Protein AF-A0A9E5S7N2-F1 (afdb_monomer)

Solvent-accessible surface area (backbone atoms only — not comparable to full-atom values): 17268 Å² total; per-residue (Å²): 111,89,33,50,30,43,75,45,82,46,70,44,81,52,76,83,71,84,62,86,82,59,95,76,73,85,74,77,66,85,44,57,68,49,32,48,53,46,28,57,72,49,70,42,75,53,42,21,73,86,85,52,34,45,54,28,41,67,49,29,73,77,66,30,31,69,33,16,33,43,38,88,74,40,81,92,55,49,70,42,82,86,82,69,36,44,43,32,53,18,17,12,56,84,64,48,76,30,67,31,44,82,34,79,57,92,41,89,87,60,60,79,91,72,59,72,86,66,50,62,66,37,80,46,53,68,60,5,48,57,37,54,69,73,48,52,70,68,53,52,51,47,56,52,71,32,59,34,24,48,57,90,37,41,85,89,68,34,28,34,65,78,55,69,57,45,68,46,26,31,26,55,44,20,73,66,38,33,88,24,14,26,32,36,38,37,35,27,42,45,78,98,49,92,78,50,78,44,72,48,44,35,35,30,76,34,45,39,47,72,46,48,44,25,41,72,45,68,74,59,78,53,49,100,88,62,27,46,63,37,53,73,93,48,63,50,37,77,47,44,31,35,26,29,13,31,55,76,49,62,36,82,58,38,48,76,90,35,53,73,44,32,25,13,26,46,86,93,51,65,33,82,40,66,88,55,51,79,19,66,37,77,53,68,49,77,47,48,65,86,72,36,50,96,87,41,32,44,79,46,79,51,64,23,36,18,49,66,40,68,85

Nearest PDB structures (foldseek):
  9axl-assembly1_A  TM=3.009E-01  e=2.552E+00  Homo sapiens

Sequence (311 aa):
MTVVLTVIIINAPALAAVFPGSDGIPKPPSNQATFIHWLKATGWPITSRYRGYPACYETWRDYRLLVYGRPSEVRDNRYDKKSRQYAYLGYSYDELVVTNSFFPDDSRGGVTRSNPWQWKELDMGQSARISWARLSDRQKAFIRGSALTYRGNSYGGMTFKGLGLTDRNTVVLAQPSWHQGFALYTNHYRPGTSHDLRYATFNGSGAGDVAVTADIELLTPPSADGCYVIDAQADEVVIPYRMSGRIQSYTGLASNRDVRFCGAGHADAWVVGRGDGPWSVETFLRVNRNQLDEDKTAAIVLESQAWVVSH

Mean predicted aligned error: 9.71 Å

Secondary structure (DSSP, 8-state):
---EEEEEEEE---SSPPPTT-TTSPPPP-SHHHHHHHHHHTT--SB-SSS-PBB-HHHHHHH----BS-GGGSTT--EETTTTEESEEEE-TT--EEE-TTSPPSSTTS-----GGG--BPP-HHHHHHHHHTS-HHHHHHHHHSB-EETTB-TTT-BTTTTT--TTT-EEEE---SSS-EEEEEEEEPTT-SS-EEEEEEEE-----EEEEEEEEESSPPPTTS-B---TT-SEEEEEEEEEEEEEEE-TT--GGGEEEEEEEETTEEEEE-TT--EEEEEEEEEEGGGS-TTSEEEEEEEEEEEEEE-

Foldseek 3Di:
DKFWEAEAEDWDWDDQDDAPADPPRQDPDPDLVSVLVVCVLQVHDQAADPPGFGFDPVCCVPALFGAGHAQVPDPPWDADPVQRDIQFGHFFSNRDTHGDLQDQWPPDVSDQPDDLLLWDWDFPPPQLVVQVVPDDPLQVVLQQPFQKDGNNHSPVGDGCVSSVHDSGQWHWRGGAAQRGKTKIKTWTARRPDDPRITMTIIITGHRKDWGKTKDKAFPDADPPVRTHIQPPPHQKDKTKMKMWMFTDDMDRRDDLSFWSWKWKDHNPWIDIDHGGDRHMTMDIDIDGQVPADPSSYDYHYDYMDIDTDGD

Structure (mmCIF, N/CA/C/O backbone):
data_AF-A0A9E5S7N2-F1
#
_entry.id   AF-A0A9E5S7N2-F1
#
loop_
_atom_site.group_PDB
_atom_site.id
_atom_site.type_symbol
_atom_site.label_atom_id
_atom_site.label_alt_id
_atom_site.label_comp_id
_atom_site.label_asym_id
_atom_site.label_entity_id
_atom_site.label_seq_id
_atom_site.pdbx_PDB_ins_code
_atom_site.Cartn_x
_atom_site.Cartn_y
_atom_site.Cartn_z
_atom_site.occupancy
_atom_site.B_iso_or_equiv
_atom_site.auth_seq_id
_atom_site.auth_comp_id
_atom_site.auth_asym_id
_atom_site.auth_atom_id
_atom_site.pdbx_PDB_model_num
ATOM 1 N N . MET A 1 1 ? -23.715 -6.458 54.686 1.00 41.88 1 MET A N 1
ATOM 2 C CA . MET A 1 1 ? -22.270 -6.711 54.530 1.00 41.88 1 MET A CA 1
ATOM 3 C C . MET A 1 1 ? -21.869 -6.135 53.183 1.00 41.88 1 MET A C 1
ATOM 5 O O . MET A 1 1 ? -22.494 -6.494 52.191 1.00 41.88 1 MET A O 1
ATOM 9 N N . THR A 1 2 ? -20.964 -5.160 53.187 1.00 34.03 2 THR A N 1
ATOM 10 C CA . THR A 1 2 ? -20.577 -4.352 52.019 1.00 34.03 2 THR A CA 1
ATOM 11 C C . THR A 1 2 ? -19.496 -5.093 51.231 1.00 34.03 2 THR A C 1
ATOM 13 O O . THR A 1 2 ? -18.551 -5.593 51.830 1.00 34.03 2 THR A O 1
ATOM 16 N N . VAL A 1 3 ? -19.685 -5.221 49.919 1.00 40.06 3 VAL A N 1
ATOM 17 C CA . VAL A 1 3 ? -18.786 -5.896 48.963 1.00 40.06 3 VAL A CA 1
ATOM 18 C C . VAL A 1 3 ? -17.993 -4.835 48.208 1.00 40.06 3 VAL A C 1
ATOM 20 O O . VAL A 1 3 ? -18.570 -3.796 47.904 1.00 40.06 3 VAL A O 1
ATOM 23 N N . VAL A 1 4 ? -16.726 -5.093 47.876 1.00 43.81 4 VAL A N 1
ATOM 24 C CA . VAL A 1 4 ? -15.825 -4.103 47.257 1.00 43.81 4 VAL A CA 1
ATOM 25 C C . VAL A 1 4 ? -15.321 -4.608 45.902 1.00 43.81 4 VAL A C 1
ATOM 27 O O . VAL A 1 4 ? -14.752 -5.693 45.819 1.00 43.81 4 VAL A O 1
ATOM 30 N N . LEU A 1 5 ? -15.523 -3.830 44.836 1.00 38.69 5 LEU A N 1
ATOM 31 C CA . LEU A 1 5 ? -15.089 -4.172 43.479 1.00 38.69 5 LEU A CA 1
ATOM 32 C C . LEU A 1 5 ? -14.160 -3.110 42.888 1.00 38.69 5 LEU A C 1
ATOM 34 O O . LEU A 1 5 ? -14.555 -1.949 42.783 1.00 38.69 5 LEU A O 1
ATOM 38 N N . THR A 1 6 ? -12.984 -3.527 42.419 1.00 43.88 6 THR A N 1
ATOM 39 C CA . THR A 1 6 ? -12.018 -2.650 41.742 1.00 43.88 6 THR A CA 1
ATOM 40 C C . THR A 1 6 ? -12.064 -2.895 40.238 1.00 43.88 6 THR A C 1
ATOM 42 O O . THR A 1 6 ? -11.850 -4.017 39.776 1.00 43.88 6 THR A O 1
ATOM 45 N N . VAL A 1 7 ? -12.313 -1.846 39.452 1.00 43.06 7 VAL A N 1
ATOM 46 C CA . VAL A 1 7 ? -12.263 -1.915 37.984 1.00 43.06 7 VAL A CA 1
ATOM 47 C C . VAL A 1 7 ? -10.938 -1.340 37.497 1.00 43.06 7 VAL A C 1
ATOM 49 O O . VAL A 1 7 ? -10.615 -0.189 37.786 1.00 43.06 7 VAL A O 1
ATOM 52 N N . ILE A 1 8 ? -10.172 -2.132 36.749 1.00 47.88 8 ILE A N 1
ATOM 53 C CA . ILE A 1 8 ? -8.907 -1.708 36.140 1.00 47.88 8 ILE A CA 1
ATOM 54 C C . ILE A 1 8 ? -9.160 -1.407 34.662 1.00 47.88 8 ILE A C 1
ATOM 56 O O . ILE A 1 8 ? -9.640 -2.264 33.920 1.00 47.88 8 ILE A O 1
ATOM 60 N N . ILE A 1 9 ? -8.826 -0.188 34.242 1.00 44.91 9 ILE A N 1
ATOM 61 C CA . ILE A 1 9 ? -8.960 0.284 32.860 1.00 44.91 9 ILE A CA 1
ATOM 62 C C . ILE A 1 9 ? -7.624 0.134 32.135 1.00 44.91 9 ILE A C 1
ATOM 64 O O . ILE A 1 9 ? -6.607 0.655 32.598 1.00 44.91 9 ILE A O 1
ATOM 68 N N . ILE A 1 10 ? -7.637 -0.520 30.972 1.00 46.84 10 ILE A N 1
ATOM 69 C CA . ILE A 1 10 ? -6.474 -0.599 30.081 1.00 46.84 10 ILE A CA 1
ATOM 70 C C . ILE A 1 10 ? -6.851 -0.051 28.700 1.00 46.84 10 ILE A C 1
ATOM 72 O O . ILE A 1 10 ? -7.715 -0.595 28.010 1.00 46.84 10 ILE A O 1
ATOM 76 N N . ASN A 1 11 ? -6.160 1.013 28.282 1.00 45.66 11 ASN A N 1
ATOM 77 C CA . ASN A 1 11 ? -6.230 1.541 26.919 1.00 45.66 11 ASN A CA 1
ATOM 78 C C . ASN A 1 11 ? -5.107 0.903 26.089 1.00 45.66 11 ASN A C 1
ATOM 80 O O . ASN A 1 11 ? -3.928 1.156 26.348 1.00 45.66 11 ASN A O 1
ATOM 84 N N . ALA A 1 12 ? -5.451 0.075 25.100 1.00 44.34 12 ALA A N 1
ATOM 85 C CA . ALA A 1 12 ? -4.465 -0.579 24.241 1.00 44.34 12 ALA A CA 1
ATOM 86 C C . ALA A 1 12 ? -4.331 0.143 22.883 1.00 44.34 12 ALA A C 1
ATOM 88 O O . ALA A 1 12 ? -5.342 0.384 22.216 1.00 44.34 12 ALA A O 1
ATOM 89 N N . PRO A 1 13 ? -3.108 0.456 22.410 1.00 39.78 13 PRO A N 1
ATOM 90 C CA . PRO A 1 13 ? -2.897 0.835 21.017 1.00 39.78 13 PRO A CA 1
ATOM 91 C C . PRO A 1 13 ? -3.061 -0.410 20.134 1.00 39.78 13 PRO A C 1
ATOM 93 O O . PRO A 1 13 ? -2.358 -1.402 20.321 1.00 39.78 13 PRO A O 1
ATOM 96 N N . ALA A 1 14 ? -3.978 -0.381 19.168 1.00 44.81 14 ALA A N 1
ATOM 97 C CA . ALA A 1 14 ? -4.215 -1.523 18.290 1.00 44.81 14 ALA A CA 1
ATOM 98 C C . ALA A 1 14 ? -3.610 -1.298 16.895 1.00 44.81 14 ALA A C 1
ATOM 100 O O . ALA A 1 14 ? -4.047 -0.438 16.133 1.00 44.81 14 ALA A O 1
ATOM 101 N N . LEU A 1 15 ? -2.632 -2.135 16.545 1.00 41.59 15 LEU A N 1
ATOM 102 C CA . LEU A 1 15 ? -2.251 -2.436 15.165 1.00 41.59 15 LEU A CA 1
ATOM 103 C C . LEU A 1 15 ? -3.109 -3.621 14.711 1.00 41.59 15 LEU A C 1
ATOM 105 O O . LEU A 1 15 ? -2.932 -4.716 15.235 1.00 41.59 15 LEU A O 1
ATOM 109 N N . ALA A 1 16 ? -4.049 -3.376 13.789 1.00 37.44 16 ALA A N 1
ATOM 110 C CA . ALA A 1 16 ? -4.866 -4.359 13.060 1.00 37.44 16 ALA A CA 1
ATOM 111 C C . ALA A 1 16 ? -5.006 -5.740 13.748 1.00 37.44 16 ALA A C 1
ATOM 113 O O . ALA A 1 16 ? -4.447 -6.734 13.283 1.00 37.44 16 ALA A O 1
ATOM 114 N N . ALA A 1 17 ? -5.723 -5.812 14.874 1.00 41.38 17 ALA A N 1
ATOM 115 C CA . ALA A 1 17 ? -5.842 -7.047 15.644 1.00 41.38 17 ALA A CA 1
ATOM 116 C C . ALA A 1 17 ? -7.128 -7.803 15.292 1.00 41.38 17 ALA A C 1
ATOM 118 O O . ALA A 1 17 ? -8.227 -7.260 15.331 1.00 41.38 17 ALA A O 1
ATOM 119 N N . VAL A 1 18 ? -6.977 -9.084 14.957 1.00 35.06 18 VAL A N 1
ATOM 120 C CA . VAL A 1 18 ? -8.062 -10.068 14.929 1.00 35.06 18 VAL A CA 1
ATOM 121 C C . VAL A 1 18 ? -8.641 -10.164 16.343 1.00 35.06 18 VAL A C 1
ATOM 123 O O . VAL A 1 18 ? -7.931 -10.581 17.255 1.00 35.06 18 VAL A O 1
ATOM 126 N N . PHE A 1 19 ? -9.915 -9.810 16.536 1.00 40.50 19 PHE A N 1
ATOM 127 C CA . PHE A 1 19 ? -10.609 -10.117 17.787 1.00 40.50 19 PHE A CA 1
ATOM 128 C C . PHE A 1 19 ? -10.850 -11.634 17.871 1.00 40.50 19 PHE A C 1
ATOM 130 O O . PHE A 1 19 ? -11.302 -12.231 16.884 1.00 40.50 19 PHE A O 1
ATOM 137 N N . PRO A 1 20 ? -10.619 -12.284 19.022 1.00 35.72 20 PRO A N 1
ATOM 138 C CA . PRO A 1 20 ? -11.131 -13.624 19.253 1.00 35.72 20 PRO A CA 1
ATOM 139 C C . PRO A 1 20 ? -12.665 -13.545 19.286 1.00 35.72 20 PRO A C 1
ATOM 141 O O . PRO A 1 20 ? -13.245 -13.113 20.274 1.00 35.72 20 PRO A O 1
ATOM 144 N N . GLY A 1 21 ? -13.321 -13.903 18.178 1.00 40.44 21 GLY A N 1
ATOM 145 C CA . GLY A 1 21 ? -14.780 -14.050 18.107 1.00 40.44 21 GLY A CA 1
ATOM 146 C C . GLY A 1 21 ? -15.560 -13.071 17.221 1.00 40.44 21 GLY A C 1
ATOM 147 O O . GLY A 1 21 ? -16.767 -13.257 17.111 1.00 40.44 21 GLY A O 1
ATOM 148 N N . SER A 1 22 ? -14.952 -12.082 16.546 1.00 46.16 22 SER A N 1
ATOM 149 C CA . SER A 1 22 ? -15.724 -11.191 15.656 1.00 46.16 22 SER A CA 1
ATOM 150 C C . SER A 1 22 ? -15.599 -11.547 14.168 1.00 46.16 22 SER A C 1
ATOM 152 O O . SER A 1 22 ? -14.603 -11.279 13.488 1.00 46.16 22 SER A O 1
ATOM 154 N N . ASP A 1 23 ? -16.676 -12.121 13.632 1.00 45.88 23 ASP A N 1
ATOM 155 C CA . ASP A 1 23 ? -17.006 -12.056 12.210 1.00 45.88 23 ASP A CA 1
ATOM 156 C C . ASP A 1 23 ? -17.271 -10.582 11.852 1.00 45.88 23 ASP A C 1
ATOM 158 O O . ASP A 1 23 ? -18.390 -10.089 11.961 1.00 45.88 23 ASP A O 1
ATOM 162 N N . GLY A 1 24 ? -16.230 -9.822 11.501 1.00 44.59 24 GLY A N 1
ATOM 163 C CA . GLY A 1 24 ? -16.412 -8.391 11.224 1.00 44.59 24 GLY A CA 1
ATOM 164 C C . GLY A 1 24 ? -15.164 -7.602 10.849 1.00 44.59 24 GLY A C 1
ATOM 165 O O . GLY A 1 24 ? -15.281 -6.636 10.096 1.00 44.59 24 GLY A O 1
ATOM 166 N N . ILE A 1 25 ? -13.970 -8.021 11.287 1.00 49.53 25 ILE A N 1
ATOM 167 C CA . ILE A 1 25 ? -12.712 -7.423 10.815 1.00 49.53 25 ILE A CA 1
ATOM 168 C C . ILE A 1 25 ? -12.274 -8.108 9.512 1.00 49.53 25 ILE A C 1
ATOM 170 O O . ILE A 1 25 ? -12.015 -9.318 9.511 1.00 49.53 25 ILE A O 1
ATOM 174 N N . PRO A 1 26 ? -12.139 -7.371 8.393 1.00 50.00 26 PRO A N 1
ATOM 175 C CA . PRO A 1 26 ? -11.595 -7.921 7.163 1.00 50.00 26 PRO A CA 1
ATOM 176 C C . PRO A 1 26 ? -10.171 -8.438 7.366 1.00 50.00 26 PRO A C 1
ATOM 178 O O . PRO A 1 26 ? -9.266 -7.714 7.777 1.00 50.00 26 PRO A O 1
ATOM 181 N N . LYS A 1 27 ? -9.977 -9.713 7.038 1.00 59.59 27 LYS A N 1
ATOM 182 C CA . LYS A 1 27 ? -8.660 -10.349 7.005 1.00 59.59 27 LYS A CA 1
ATOM 183 C C . LYS A 1 27 ? -7.894 -9.869 5.764 1.00 59.59 27 LYS A C 1
ATOM 185 O O . LYS A 1 27 ? -8.526 -9.634 4.727 1.00 59.59 27 LYS A O 1
ATOM 190 N N . PRO A 1 28 ? -6.554 -9.763 5.824 1.00 66.50 28 PRO A N 1
ATOM 191 C CA . PRO A 1 28 ? -5.766 -9.473 4.634 1.00 66.50 28 PRO A CA 1
ATOM 192 C C . PRO A 1 28 ? -6.007 -10.545 3.557 1.00 66.50 28 PRO A C 1
ATOM 194 O O . PRO A 1 28 ? -6.299 -11.700 3.892 1.00 66.50 28 PRO A O 1
ATOM 197 N N . PRO A 1 29 ? -5.862 -10.201 2.265 1.00 77.88 29 PRO A N 1
ATOM 198 C CA . PRO A 1 29 ? -5.989 -11.165 1.182 1.00 77.88 29 PRO A CA 1
ATOM 199 C C . PRO A 1 29 ? -5.103 -12.400 1.384 1.00 77.88 29 PRO A C 1
ATOM 201 O O . PRO A 1 29 ? -3.883 -12.295 1.529 1.00 77.88 29 PRO A O 1
ATOM 204 N N . SER A 1 30 ? -5.716 -13.581 1.355 1.00 84.62 30 SER A N 1
ATOM 205 C CA . SER A 1 30 ? -5.042 -14.876 1.543 1.00 84.62 30 SER A CA 1
ATOM 206 C C . SER A 1 30 ? -5.015 -15.731 0.275 1.00 84.62 30 SER A C 1
ATOM 208 O O . SER A 1 30 ? -4.354 -16.766 0.221 1.00 84.62 30 SER A O 1
ATOM 210 N N . ASN A 1 31 ? -5.746 -15.315 -0.757 1.00 90.31 31 ASN A N 1
ATOM 211 C CA . ASN A 1 31 ? -5.839 -15.994 -2.041 1.00 90.31 31 ASN A CA 1
ATOM 212 C C . ASN A 1 31 ? -6.336 -15.030 -3.129 1.00 90.31 31 ASN A C 1
ATOM 214 O O . ASN A 1 31 ? -6.771 -13.913 -2.846 1.00 90.31 31 ASN A O 1
ATOM 218 N N . GLN A 1 32 ? -6.343 -15.495 -4.378 1.00 93.94 32 GLN A N 1
ATOM 219 C CA . GLN A 1 32 ? -6.782 -14.710 -5.532 1.00 93.94 32 GLN A CA 1
ATOM 220 C C . GLN A 1 32 ? -8.194 -14.121 -5.378 1.00 93.94 32 GLN A C 1
ATOM 222 O O . GLN A 1 32 ? -8.405 -12.959 -5.709 1.00 93.94 32 GLN A O 1
ATOM 227 N N . ALA A 1 33 ? -9.162 -14.886 -4.867 1.00 91.44 33 ALA A N 1
ATOM 228 C CA . ALA A 1 33 ? -10.537 -14.407 -4.729 1.00 91.44 33 ALA A CA 1
ATOM 229 C C . ALA A 1 33 ? -10.632 -13.267 -3.702 1.00 91.44 33 ALA A C 1
ATOM 231 O O . ALA A 1 33 ? -11.136 -12.188 -4.014 1.00 91.44 33 ALA A O 1
ATOM 232 N N . THR A 1 34 ? -10.082 -13.478 -2.503 1.00 85.31 34 THR A N 1
ATOM 233 C CA . THR A 1 34 ? -10.038 -12.457 -1.439 1.00 85.31 34 THR A CA 1
ATOM 234 C C . THR A 1 34 ? -9.241 -11.221 -1.857 1.00 85.31 34 THR A C 1
ATOM 236 O O . THR A 1 34 ? -9.625 -10.109 -1.510 1.00 85.31 34 THR A O 1
ATOM 239 N N . PHE A 1 35 ? -8.204 -11.383 -2.684 1.00 88.25 35 PHE A N 1
ATOM 240 C CA . PHE A 1 35 ? -7.438 -10.277 -3.256 1.00 88.25 35 PHE A CA 1
ATOM 241 C C . PHE A 1 35 ? -8.245 -9.437 -4.245 1.00 88.25 35 PHE A C 1
ATOM 243 O O . PHE A 1 35 ? -8.257 -8.217 -4.136 1.00 88.25 35 PHE A O 1
ATOM 250 N N . ILE A 1 36 ? -8.983 -10.060 -5.167 1.00 90.69 36 ILE A N 1
ATOM 251 C CA . ILE A 1 36 ? -9.869 -9.323 -6.081 1.00 90.69 36 ILE A CA 1
ATOM 252 C C . ILE A 1 36 ? -10.987 -8.613 -5.310 1.00 90.69 36 ILE A C 1
ATOM 254 O O . ILE A 1 36 ? -11.323 -7.475 -5.633 1.00 90.69 36 ILE A O 1
ATOM 258 N N . HIS A 1 37 ? -11.560 -9.252 -4.285 1.00 83.12 37 HIS A N 1
ATOM 259 C CA . HIS A 1 37 ? -12.544 -8.605 -3.413 1.00 83.12 37 HIS A CA 1
ATOM 260 C C . HIS A 1 37 ? -11.962 -7.394 -2.686 1.00 83.12 37 HIS A C 1
ATOM 262 O O . HIS A 1 37 ? -12.626 -6.359 -2.612 1.00 83.12 37 HIS A O 1
ATOM 268 N N . TRP A 1 38 ? -10.731 -7.514 -2.194 1.00 78.75 38 TRP A N 1
ATOM 269 C CA . TRP A 1 38 ? -9.994 -6.415 -1.591 1.00 78.75 38 TRP A CA 1
ATOM 270 C C . TRP A 1 38 ? -9.763 -5.287 -2.603 1.00 78.75 38 TRP A C 1
ATOM 272 O O . TRP A 1 38 ? -10.230 -4.185 -2.359 1.00 78.75 38 TRP A O 1
ATOM 282 N N . LEU A 1 39 ? -9.224 -5.559 -3.795 1.00 82.62 39 LEU A N 1
ATOM 283 C CA . LEU A 1 39 ? -9.019 -4.535 -4.832 1.00 82.62 39 LEU A CA 1
ATOM 284 C C . LEU A 1 39 ? -10.317 -3.820 -5.256 1.00 82.62 39 LEU A C 1
ATOM 286 O O . LEU A 1 39 ? -10.341 -2.602 -5.420 1.00 82.62 39 LEU A O 1
ATOM 290 N N . LYS A 1 40 ? -11.429 -4.557 -5.403 1.00 82.50 40 LYS A N 1
ATOM 291 C CA . LYS A 1 40 ? -12.746 -3.947 -5.677 1.00 82.50 40 LYS A CA 1
ATOM 292 C C . LYS A 1 40 ? -13.159 -3.006 -4.562 1.00 82.50 40 LYS A C 1
ATOM 294 O O . LYS A 1 40 ? -13.672 -1.925 -4.830 1.00 82.50 40 LYS A O 1
ATOM 299 N N . ALA A 1 41 ? -12.975 -3.447 -3.322 1.00 69.50 41 ALA A N 1
ATOM 300 C CA . ALA A 1 41 ? -13.293 -2.640 -2.166 1.00 69.50 41 ALA A CA 1
ATOM 301 C C . ALA A 1 41 ? -12.490 -1.347 -2.174 1.00 69.50 41 ALA A C 1
ATOM 303 O O . ALA A 1 41 ? -13.074 -0.287 -2.013 1.00 69.50 41 ALA A O 1
ATOM 304 N N . THR A 1 42 ? -11.186 -1.450 -2.408 1.00 69.06 42 THR A N 1
ATOM 305 C CA . THR A 1 42 ? -10.223 -0.347 -2.376 1.00 69.06 42 THR A CA 1
ATOM 306 C C . THR A 1 42 ? -10.295 0.605 -3.560 1.00 69.06 42 THR A C 1
ATOM 308 O O . THR A 1 42 ? -9.490 1.526 -3.645 1.00 69.06 42 THR A O 1
ATOM 311 N N . GLY A 1 43 ? -11.185 0.358 -4.522 1.00 74.56 43 GLY A N 1
ATOM 312 C CA . GLY A 1 43 ? -11.232 1.123 -5.765 1.00 74.56 43 GLY A CA 1
ATOM 313 C C . GLY A 1 43 ? -9.998 0.932 -6.655 1.00 74.56 43 GLY A C 1
ATOM 314 O O . GLY A 1 43 ? -9.787 1.723 -7.574 1.00 74.56 43 GLY A O 1
ATOM 315 N N . TRP A 1 44 ? -9.189 -0.109 -6.418 1.00 83.50 44 TRP A N 1
ATOM 316 C CA . TRP A 1 44 ? -8.086 -0.456 -7.312 1.00 83.50 44 TRP A CA 1
ATOM 317 C C . TRP A 1 44 ? -8.633 -1.238 -8.514 1.00 83.50 44 TRP A C 1
ATOM 319 O O . TRP A 1 44 ? -9.532 -2.073 -8.358 1.00 83.50 44 TRP A O 1
ATOM 329 N N . PRO A 1 45 ? -8.103 -1.017 -9.732 1.00 90.06 45 PRO A N 1
ATOM 330 C CA . PRO A 1 45 ? -8.508 -1.808 -10.880 1.00 90.06 45 PRO A CA 1
ATOM 331 C C . PRO A 1 45 ? -8.204 -3.287 -10.640 1.00 90.06 45 PRO A C 1
ATOM 333 O O . PRO A 1 45 ? -7.124 -3.661 -10.191 1.00 90.06 45 PRO A O 1
ATOM 336 N N . ILE A 1 46 ? -9.169 -4.144 -10.956 1.00 94.75 46 ILE A N 1
ATOM 337 C CA . ILE A 1 46 ? -9.010 -5.600 -10.831 1.00 94.75 46 ILE A CA 1
ATOM 338 C C . ILE A 1 46 ? -8.440 -6.249 -12.089 1.00 94.75 46 ILE A C 1
ATOM 340 O O . ILE A 1 46 ? -8.058 -7.417 -12.061 1.00 94.75 46 ILE A O 1
ATOM 344 N N . THR A 1 47 ? -8.388 -5.494 -13.183 1.00 96.94 47 THR A N 1
ATOM 345 C CA . THR A 1 47 ? -7.842 -5.906 -14.472 1.00 96.94 47 THR A CA 1
ATOM 346 C C . THR A 1 47 ? -6.997 -4.790 -15.078 1.00 96.94 47 THR A C 1
ATOM 348 O O . THR A 1 47 ? -7.220 -3.612 -14.787 1.00 96.94 47 THR A O 1
ATOM 351 N N . SER A 1 48 ? -6.055 -5.150 -15.950 1.00 94.88 48 SER A N 1
ATOM 352 C CA . SER A 1 48 ? -5.328 -4.191 -16.783 1.00 94.88 48 SER A CA 1
ATOM 353 C C . SER A 1 48 ? -6.270 -3.470 -17.752 1.00 94.88 48 SER A C 1
ATOM 355 O O . SER A 1 48 ? -7.398 -3.904 -18.001 1.00 94.88 48 SER A O 1
ATOM 357 N N . ARG A 1 49 ? -5.808 -2.345 -18.302 1.00 92.06 49 ARG A N 1
ATOM 358 C CA . ARG A 1 49 ? -6.651 -1.410 -19.048 1.00 92.06 49 ARG A CA 1
ATOM 359 C C . ARG A 1 49 ? -7.117 -1.910 -20.418 1.00 92.06 49 ARG A C 1
ATOM 361 O O . ARG A 1 49 ? -8.236 -1.582 -20.800 1.00 92.06 49 ARG A O 1
ATOM 368 N N . TYR A 1 50 ? -6.275 -2.601 -21.188 1.00 92.00 50 TYR A N 1
ATOM 369 C CA . TYR A 1 50 ? -6.516 -2.803 -22.626 1.00 92.00 50 TYR A CA 1
ATOM 370 C C . TYR A 1 50 ? -6.981 -4.224 -22.973 1.00 92.00 50 TYR A C 1
ATOM 372 O O . TYR A 1 50 ? -7.943 -4.394 -23.714 1.00 92.00 50 TYR A O 1
ATOM 380 N N . ARG A 1 51 ? -6.317 -5.242 -22.434 1.00 94.38 51 ARG A N 1
ATOM 381 C CA . ARG A 1 51 ? -6.565 -6.677 -22.629 1.00 94.38 51 ARG A CA 1
ATOM 382 C C . ARG A 1 51 ? -7.219 -7.345 -21.424 1.00 94.38 51 ARG A C 1
ATOM 384 O O . ARG A 1 51 ? -7.616 -8.500 -21.523 1.00 94.38 51 ARG A O 1
ATOM 391 N N . GLY A 1 52 ? -7.347 -6.638 -20.303 1.00 95.81 52 GLY A N 1
ATOM 392 C CA . GLY A 1 52 ? -8.102 -7.116 -19.149 1.00 95.81 52 GLY A CA 1
ATOM 393 C C . GLY A 1 52 ? -7.419 -8.231 -18.353 1.00 95.81 52 GLY A C 1
ATOM 394 O O . GLY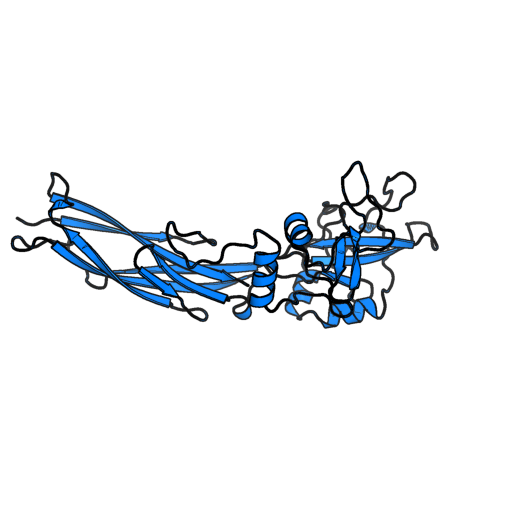 A 1 52 ? -8.110 -9.058 -17.761 1.00 95.81 52 GLY A O 1
ATOM 395 N N . TYR A 1 53 ? -6.083 -8.270 -18.305 1.00 96.94 53 TYR A N 1
ATOM 396 C CA . TYR A 1 53 ? -5.365 -9.245 -17.481 1.00 96.94 53 TYR A CA 1
ATOM 397 C C . TYR A 1 53 ? -5.725 -9.052 -16.000 1.00 96.94 53 TYR A C 1
ATOM 399 O O . TYR A 1 53 ? -5.653 -7.922 -15.516 1.00 96.94 53 TYR A O 1
ATOM 407 N N . PRO A 1 54 ? -6.099 -10.103 -15.253 1.00 96.75 54 PRO A N 1
ATOM 408 C CA . PRO A 1 54 ? -6.510 -9.966 -13.858 1.00 96.75 54 PRO A CA 1
ATOM 409 C C . PRO A 1 54 ? -5.326 -9.613 -12.953 1.00 96.75 54 PRO A C 1
ATOM 411 O O . PRO A 1 54 ? -4.215 -10.092 -13.168 1.00 96.75 54 PRO A O 1
ATOM 414 N N . ALA A 1 55 ? -5.552 -8.815 -11.911 1.00 95.94 55 ALA A N 1
ATOM 415 C CA . ALA A 1 55 ? -4.537 -8.550 -10.892 1.00 95.94 55 ALA A CA 1
ATOM 416 C C . ALA A 1 55 ? -4.069 -9.862 -10.232 1.00 95.94 55 ALA A C 1
ATOM 418 O O . ALA A 1 55 ? -4.892 -10.712 -9.898 1.00 95.94 55 ALA A O 1
ATOM 419 N N . CYS A 1 56 ? -2.763 -10.038 -10.031 1.00 95.56 56 CYS A N 1
ATOM 420 C CA . CYS A 1 56 ? -2.171 -11.301 -9.589 1.00 95.56 56 CYS A CA 1
ATOM 421 C C . CYS A 1 56 ? -1.863 -11.301 -8.086 1.00 95.56 56 CYS A C 1
ATOM 423 O O . CYS A 1 56 ? -0.978 -10.576 -7.622 1.00 95.56 56 CYS A O 1
ATOM 425 N N . TYR A 1 57 ? -2.555 -12.156 -7.325 1.00 93.50 57 TYR A N 1
ATOM 426 C CA . TYR A 1 57 ? -2.328 -12.286 -5.884 1.00 93.50 57 TYR A CA 1
ATOM 427 C C . TYR A 1 57 ? -0.926 -12.798 -5.547 1.00 93.50 57 TYR A C 1
ATOM 429 O O . TYR A 1 57 ? -0.314 -12.310 -4.603 1.00 93.50 57 TYR A O 1
ATOM 437 N N . GLU A 1 58 ? -0.400 -13.753 -6.315 1.00 92.69 58 GLU A N 1
ATOM 438 C CA . GLU A 1 58 ? 0.932 -14.324 -6.074 1.00 92.69 58 GLU A CA 1
ATOM 439 C C . GLU A 1 58 ? 2.012 -13.245 -6.189 1.00 92.69 58 GLU A C 1
ATOM 441 O O . GLU A 1 58 ? 2.854 -13.113 -5.304 1.00 92.69 58 GLU A O 1
ATOM 446 N N . THR A 1 59 ? 1.920 -12.389 -7.212 1.00 91.69 59 THR A N 1
ATOM 447 C CA . THR A 1 59 ? 2.861 -11.279 -7.385 1.00 91.69 59 THR A CA 1
ATOM 448 C C . THR A 1 59 ? 2.721 -10.233 -6.271 1.00 91.69 59 THR A C 1
ATOM 450 O O . THR A 1 59 ? 3.722 -9.723 -5.766 1.00 91.69 59 THR A O 1
ATOM 453 N N . TRP A 1 60 ? 1.499 -9.931 -5.823 1.00 90.38 60 TRP A N 1
ATOM 454 C CA . TRP A 1 60 ? 1.304 -9.042 -4.674 1.00 90.38 60 TRP A CA 1
ATOM 455 C C . TRP A 1 60 ? 1.846 -9.646 -3.372 1.00 90.38 60 TRP A C 1
ATOM 457 O O . TRP A 1 60 ? 2.501 -8.951 -2.602 1.00 90.38 60 TRP A O 1
ATOM 467 N N . ARG A 1 61 ? 1.620 -10.936 -3.118 1.00 89.25 61 ARG A N 1
ATOM 468 C CA . ARG A 1 61 ? 2.107 -11.632 -1.920 1.00 89.25 61 ARG A CA 1
ATOM 469 C C . ARG A 1 61 ? 3.634 -11.645 -1.874 1.00 89.25 61 ARG A C 1
ATOM 471 O O . ARG A 1 61 ? 4.205 -11.318 -0.836 1.00 89.25 61 ARG A O 1
ATOM 478 N N . ASP A 1 62 ? 4.267 -11.997 -2.991 1.00 88.06 62 ASP A N 1
ATOM 479 C CA . ASP A 1 62 ? 5.706 -12.270 -3.048 1.00 88.06 62 ASP A CA 1
ATOM 480 C C . ASP A 1 62 ? 6.544 -10.995 -3.228 1.00 88.06 62 ASP A C 1
ATOM 482 O O . ASP A 1 62 ? 7.651 -10.914 -2.700 1.00 88.06 62 ASP A O 1
ATOM 486 N N . TYR A 1 63 ? 6.016 -9.979 -3.924 1.00 86.94 63 TYR A N 1
ATOM 487 C CA . TYR A 1 63 ? 6.762 -8.754 -4.258 1.00 86.94 63 TYR A CA 1
ATOM 488 C C . TYR A 1 63 ? 6.135 -7.475 -3.702 1.00 86.94 63 TYR A C 1
ATOM 490 O O . TYR A 1 63 ? 6.738 -6.410 -3.812 1.00 86.94 63 TYR A O 1
ATOM 498 N N . ARG A 1 64 ? 4.924 -7.544 -3.129 1.00 87.38 64 ARG A N 1
ATOM 499 C CA . ARG A 1 64 ? 4.138 -6.371 -2.699 1.00 87.38 64 ARG A CA 1
ATOM 500 C C . ARG A 1 64 ? 3.886 -5.369 -3.828 1.00 87.38 64 ARG A C 1
ATOM 502 O O . ARG A 1 64 ? 3.778 -4.175 -3.571 1.00 87.38 64 ARG A O 1
ATOM 509 N N . LEU A 1 65 ? 3.768 -5.846 -5.069 1.00 91.38 65 LEU A N 1
ATOM 510 C CA . LEU A 1 65 ? 3.485 -5.026 -6.251 1.00 91.38 65 LEU A CA 1
ATOM 511 C C . LEU A 1 65 ? 2.113 -5.367 -6.837 1.00 91.38 65 LEU A C 1
ATOM 513 O O . LEU A 1 65 ? 1.774 -6.540 -6.991 1.00 91.38 65 LEU A O 1
ATOM 517 N N . LEU A 1 66 ? 1.355 -4.341 -7.235 1.00 92.12 66 LEU A N 1
ATOM 518 C CA . LEU A 1 66 ? 0.136 -4.525 -8.020 1.00 92.12 66 LEU A CA 1
ATOM 519 C C . LEU A 1 66 ? 0.499 -4.754 -9.493 1.00 92.12 66 LEU A C 1
ATOM 521 O O . LEU A 1 66 ? 0.813 -3.814 -10.224 1.00 92.12 66 LEU A O 1
ATOM 525 N N . VAL A 1 67 ? 0.467 -6.021 -9.903 1.00 95.00 67 VAL A N 1
ATOM 526 C CA . VAL A 1 67 ? 0.780 -6.493 -11.259 1.00 95.00 67 VAL A CA 1
ATOM 527 C C . VAL A 1 67 ? -0.413 -7.267 -11.808 1.00 95.00 67 VAL A C 1
ATOM 529 O O . VAL A 1 67 ? -1.101 -7.971 -11.068 1.00 95.00 67 VAL A O 1
ATOM 532 N N . TYR A 1 68 ? -0.651 -7.132 -13.106 1.00 96.56 68 TYR A N 1
ATOM 533 C CA . TYR A 1 68 ? -1.745 -7.753 -13.838 1.00 96.56 68 TYR A CA 1
ATOM 534 C C . TYR A 1 68 ? -1.224 -8.879 -14.728 1.00 96.56 68 TYR A C 1
ATOM 536 O O . TYR A 1 68 ? -0.168 -8.765 -15.346 1.00 96.56 68 TYR A O 1
ATOM 544 N N . GLY A 1 69 ? -1.972 -9.972 -14.794 1.00 96.25 69 GLY A N 1
ATOM 545 C CA . GLY A 1 69 ? -1.549 -11.199 -15.451 1.00 96.25 69 GLY A CA 1
ATOM 546 C C . GLY A 1 69 ? -0.451 -11.931 -14.682 1.00 96.25 69 GLY A C 1
ATOM 547 O O . GLY A 1 69 ? -0.000 -11.520 -13.612 1.00 96.25 69 GLY A O 1
ATOM 548 N N . ARG A 1 70 ? -0.041 -13.060 -15.241 1.00 94.19 70 ARG A N 1
ATOM 549 C CA . ARG A 1 70 ? 0.932 -13.995 -14.689 1.00 94.19 70 ARG A CA 1
ATOM 550 C C . ARG A 1 70 ? 2.215 -13.967 -15.511 1.00 94.19 70 ARG A C 1
ATOM 552 O O . ARG A 1 70 ? 2.170 -13.702 -16.714 1.00 94.19 70 ARG A O 1
ATOM 559 N N . PRO A 1 71 ? 3.354 -14.362 -14.922 1.00 93.62 71 PRO A N 1
ATOM 560 C CA . PRO A 1 71 ? 4.599 -14.519 -15.668 1.00 93.62 71 PRO A CA 1
ATOM 561 C C . PRO A 1 71 ? 4.462 -15.401 -16.918 1.00 93.62 71 PRO A C 1
ATOM 563 O O . PRO A 1 71 ? 5.069 -15.106 -17.945 1.00 93.62 71 PRO A O 1
ATOM 566 N N . SER A 1 72 ? 3.634 -16.449 -16.856 1.00 91.25 72 SER A N 1
ATOM 567 C CA . SER A 1 72 ? 3.366 -17.369 -17.970 1.00 91.25 72 SER A CA 1
ATOM 568 C C . SER A 1 72 ? 2.623 -16.736 -19.151 1.00 91.25 72 SER A C 1
ATOM 570 O O . SER A 1 72 ? 2.631 -17.296 -20.240 1.00 91.25 72 SER A O 1
ATOM 572 N N . GLU A 1 73 ? 1.951 -15.604 -18.939 1.00 93.75 73 GLU A N 1
ATOM 573 C CA . GLU A 1 73 ? 1.210 -14.880 -19.978 1.00 93.75 73 GLU A CA 1
ATOM 574 C C . GLU A 1 73 ? 2.100 -13.878 -20.725 1.00 93.75 73 GLU A C 1
ATOM 576 O O . GLU A 1 73 ? 1.726 -13.385 -21.790 1.00 93.75 73 GLU A O 1
ATOM 581 N N . VAL A 1 74 ? 3.297 -13.601 -20.198 1.00 93.38 74 VAL A N 1
ATOM 582 C CA . VAL A 1 74 ? 4.293 -12.778 -20.876 1.00 93.38 74 VAL A CA 1
ATOM 583 C C . VAL A 1 74 ? 4.978 -13.620 -21.950 1.00 93.38 74 VAL A C 1
ATOM 585 O O . VAL A 1 74 ? 5.627 -14.629 -21.668 1.00 93.38 74 VAL A O 1
ATOM 588 N N . ARG A 1 75 ? 4.832 -13.196 -23.206 1.00 91.31 75 ARG A N 1
ATOM 589 C CA . ARG A 1 75 ? 5.443 -13.859 -24.362 1.00 91.31 75 ARG A CA 1
ATOM 590 C C . ARG A 1 75 ? 6.968 -13.923 -24.214 1.00 91.31 75 ARG A C 1
ATOM 592 O O . ARG A 1 75 ? 7.592 -12.932 -23.847 1.00 91.31 75 ARG A O 1
ATOM 599 N N . ASP A 1 76 ? 7.544 -15.082 -24.537 1.00 88.69 76 ASP A N 1
ATOM 600 C CA . ASP A 1 76 ? 8.992 -15.335 -24.527 1.00 88.69 76 ASP A CA 1
ATOM 601 C C . ASP A 1 76 ? 9.664 -15.010 -23.171 1.00 88.69 76 ASP A C 1
ATOM 603 O O . ASP A 1 76 ? 10.847 -14.666 -23.096 1.00 88.69 76 ASP A O 1
ATOM 607 N N . ASN A 1 77 ? 8.907 -15.126 -22.070 1.00 90.88 77 ASN A N 1
ATOM 608 C CA . ASN A 1 77 ? 9.404 -14.837 -20.730 1.00 90.88 77 ASN A CA 1
ATOM 609 C C . ASN A 1 77 ? 10.417 -15.889 -20.278 1.00 90.88 77 ASN A C 1
ATOM 611 O O . ASN A 1 77 ? 10.153 -17.094 -20.260 1.00 90.88 77 ASN A O 1
ATOM 615 N N . ARG A 1 78 ? 11.593 -15.416 -19.876 1.00 89.31 78 ARG A N 1
ATOM 616 C CA . ARG A 1 78 ? 12.679 -16.283 -19.431 1.00 89.31 78 ARG A CA 1
ATOM 617 C C . ARG A 1 78 ? 12.453 -16.713 -17.992 1.00 89.31 78 ARG A C 1
ATOM 619 O O . ARG A 1 78 ? 11.992 -15.935 -17.162 1.00 89.31 78 ARG A O 1
ATOM 626 N N . TYR A 1 79 ? 12.841 -17.948 -17.703 1.00 88.75 79 TYR A N 1
ATOM 627 C CA . TYR A 1 79 ? 12.797 -18.521 -16.367 1.00 88.75 79 TYR A CA 1
ATOM 628 C C . TYR A 1 79 ? 14.188 -18.995 -15.963 1.00 88.75 79 TYR A C 1
ATOM 630 O O . TYR A 1 79 ? 14.804 -19.800 -16.666 1.00 88.75 79 TYR A O 1
ATOM 638 N N . ASP A 1 80 ? 14.682 -18.508 -14.829 1.00 85.12 80 ASP A N 1
ATOM 639 C CA . ASP A 1 80 ? 15.946 -18.951 -14.263 1.00 85.12 80 ASP A CA 1
ATOM 640 C C . ASP A 1 80 ? 15.684 -20.089 -13.277 1.00 85.12 80 ASP A C 1
ATOM 642 O O . ASP A 1 80 ? 15.094 -19.902 -12.213 1.00 85.12 80 ASP A O 1
ATOM 646 N N . LYS A 1 81 ? 16.156 -21.289 -13.623 1.00 84.81 81 LYS A N 1
ATOM 647 C CA . LYS A 1 81 ? 15.941 -22.495 -12.811 1.00 84.81 81 LYS A CA 1
ATOM 648 C C . LYS A 1 81 ? 16.640 -22.432 -11.450 1.00 84.81 81 LYS A C 1
ATOM 650 O O . LYS A 1 81 ? 16.200 -23.119 -10.535 1.00 84.81 81 LYS A O 1
ATOM 655 N N . LYS A 1 82 ? 17.716 -21.646 -11.313 1.00 81.69 82 LYS A N 1
ATOM 656 C CA . LYS A 1 82 ? 18.493 -21.556 -10.066 1.00 81.69 82 LYS A CA 1
ATOM 657 C C . LYS A 1 82 ? 17.794 -20.685 -9.028 1.00 81.69 82 LYS A C 1
ATOM 659 O O . LYS A 1 82 ? 17.562 -21.139 -7.915 1.00 81.69 82 LYS A O 1
ATOM 664 N N . SER A 1 83 ? 17.433 -19.460 -9.399 1.00 79.06 83 SER A N 1
ATOM 665 C CA . SER A 1 83 ? 16.694 -18.535 -8.530 1.00 79.06 83 SER A CA 1
ATOM 666 C C . SER A 1 83 ? 15.192 -18.832 -8.476 1.00 79.06 83 SER A C 1
ATOM 668 O O . SER A 1 83 ? 14.493 -18.309 -7.610 1.00 79.06 83 SER A O 1
ATOM 670 N N . ARG A 1 84 ? 14.693 -19.686 -9.382 1.00 87.31 84 ARG A N 1
ATOM 671 C CA . ARG A 1 84 ? 13.269 -19.999 -9.576 1.00 87.31 84 ARG A CA 1
ATOM 672 C C . ARG A 1 84 ? 12.425 -18.764 -9.903 1.00 87.31 84 ARG A C 1
ATOM 674 O O . ARG A 1 84 ? 11.238 -18.727 -9.589 1.00 87.31 84 ARG A O 1
ATOM 681 N N . GLN A 1 85 ? 13.036 -17.780 -10.559 1.00 87.62 85 GLN A N 1
ATOM 682 C CA . GLN A 1 85 ? 12.430 -16.499 -10.906 1.00 87.62 85 GLN A CA 1
ATOM 683 C C . GLN A 1 85 ? 12.116 -16.415 -12.401 1.00 87.62 85 GLN A C 1
ATOM 685 O O . GLN A 1 85 ? 12.892 -16.882 -13.236 1.00 87.62 85 GLN A O 1
ATOM 690 N N . TYR A 1 86 ? 11.007 -15.763 -12.746 1.00 90.12 86 TYR A N 1
ATOM 691 C CA . TYR A 1 86 ? 10.765 -15.279 -14.108 1.00 90.12 86 TYR A CA 1
ATOM 692 C C . TYR A 1 86 ? 11.387 -13.897 -14.310 1.00 90.12 86 TYR A C 1
ATOM 694 O O . TYR A 1 86 ? 11.432 -13.111 -13.364 1.00 90.12 86 TYR A O 1
ATOM 702 N N . ALA A 1 87 ? 11.813 -13.586 -15.537 1.00 87.69 87 ALA A N 1
ATOM 703 C CA . ALA A 1 87 ? 12.345 -12.270 -15.904 1.00 87.69 87 ALA A CA 1
ATOM 704 C C . ALA A 1 87 ? 11.295 -11.168 -15.789 1.00 87.69 87 ALA A C 1
ATOM 706 O O . ALA A 1 87 ? 11.603 -10.040 -15.401 1.00 87.69 87 ALA A O 1
ATOM 707 N N . TYR A 1 88 ? 10.048 -11.517 -16.084 1.00 92.06 88 TYR A N 1
ATOM 708 C CA . TYR A 1 88 ? 8.905 -10.627 -15.997 1.00 92.06 88 TYR A CA 1
ATOM 709 C C . TYR A 1 88 ? 7.829 -11.217 -15.084 1.00 92.06 88 TYR A C 1
ATOM 711 O O . TYR A 1 88 ? 7.554 -12.416 -15.124 1.00 92.06 88 TYR A O 1
ATOM 719 N N . LEU A 1 89 ? 7.217 -10.362 -14.268 1.00 93.06 89 LEU A N 1
ATOM 720 C CA . LEU A 1 89 ? 6.179 -10.698 -13.293 1.00 93.06 89 LEU A CA 1
ATOM 721 C C . LEU A 1 89 ? 4.762 -10.660 -13.883 1.00 93.06 89 LEU A C 1
ATOM 723 O O . LEU A 1 89 ? 3.829 -11.159 -13.259 1.00 93.06 89 LEU A O 1
ATOM 727 N N . GLY A 1 90 ? 4.604 -10.049 -15.059 1.00 95.00 90 GLY A N 1
ATOM 728 C CA . GLY A 1 90 ? 3.319 -9.767 -15.690 1.00 95.00 90 GLY A CA 1
ATOM 729 C C . GLY A 1 90 ? 3.331 -8.377 -16.318 1.00 95.00 90 GLY A C 1
ATOM 730 O O . GLY A 1 90 ? 4.320 -7.964 -16.928 1.00 95.00 90 GLY A O 1
ATOM 731 N N . TYR A 1 91 ? 2.242 -7.646 -16.127 1.00 95.12 91 TYR A N 1
ATOM 732 C CA . TYR A 1 91 ? 1.937 -6.388 -16.790 1.00 95.12 91 TYR A CA 1
ATOM 733 C C . TYR A 1 91 ? 1.558 -5.285 -15.795 1.00 95.12 91 TYR A C 1
ATOM 735 O O . TYR A 1 91 ? 0.949 -5.535 -14.756 1.00 95.12 91 TYR A O 1
ATOM 743 N N . SER A 1 92 ? 1.900 -4.039 -16.112 1.00 93.06 92 SER A N 1
ATOM 744 C CA . SER A 1 92 ? 1.371 -2.868 -15.417 1.00 93.06 92 SER A CA 1
ATOM 745 C C . SER A 1 92 ? -0.102 -2.677 -15.784 1.00 93.06 92 SER A C 1
ATOM 747 O O . SER A 1 92 ? -0.632 -3.348 -16.673 1.00 93.06 92 SER A O 1
ATOM 749 N N . TYR A 1 93 ? -0.777 -1.712 -15.156 1.00 91.25 93 TYR A N 1
ATOM 750 C CA . TYR A 1 93 ? -2.143 -1.359 -15.558 1.00 91.25 93 TYR A CA 1
ATOM 751 C C . TYR A 1 93 ? -2.233 -0.944 -17.045 1.00 91.25 93 TYR A C 1
ATOM 753 O O . TYR A 1 93 ? -3.255 -1.171 -17.684 1.00 91.25 93 TYR A O 1
ATOM 761 N N . ASP A 1 94 ? -1.148 -0.397 -17.608 1.00 89.62 94 ASP A N 1
ATOM 762 C CA . ASP A 1 94 ? -1.012 -0.036 -19.030 1.00 89.62 94 ASP A CA 1
ATOM 763 C C . ASP A 1 94 ? -0.451 -1.132 -19.925 1.00 89.62 94 ASP A C 1
ATOM 765 O O . ASP A 1 94 ? -0.193 -0.888 -21.101 1.00 89.62 94 ASP A O 1
ATOM 769 N N . GLU A 1 95 ? -0.238 -2.322 -19.380 1.00 91.56 95 GLU A N 1
ATOM 770 C CA . GLU A 1 95 ? 0.298 -3.460 -20.123 1.00 91.56 95 GLU A CA 1
ATOM 771 C C . GLU A 1 95 ? 1.731 -3.276 -20.611 1.00 91.56 95 GLU A C 1
ATOM 773 O O . GLU A 1 95 ? 2.192 -3.953 -21.529 1.00 91.56 95 GLU A O 1
ATOM 778 N N . LEU A 1 96 ? 2.482 -2.426 -19.908 1.00 90.94 96 LEU A N 1
ATOM 779 C CA . LEU A 1 96 ? 3.935 -2.477 -19.950 1.00 90.94 96 LEU A CA 1
ATOM 780 C C . LEU A 1 96 ? 4.401 -3.678 -19.139 1.00 90.94 96 LEU A C 1
ATOM 782 O O . LEU A 1 96 ? 3.889 -3.939 -18.051 1.00 90.94 96 LEU A O 1
ATOM 786 N N . VAL A 1 97 ? 5.378 -4.406 -19.662 1.00 91.62 97 VAL A N 1
ATOM 787 C CA . VAL A 1 97 ? 5.892 -5.595 -18.989 1.00 91.62 97 VAL A CA 1
ATOM 788 C C . VAL A 1 97 ? 6.573 -5.184 -17.681 1.00 91.62 97 VAL A C 1
ATOM 790 O O . VAL A 1 97 ? 7.453 -4.323 -17.668 1.00 91.62 97 VAL A O 1
ATOM 793 N N . VAL A 1 98 ? 6.170 -5.807 -16.574 1.00 91.19 98 VAL A N 1
ATOM 794 C CA . VAL A 1 98 ? 6.777 -5.579 -15.260 1.00 91.19 98 VAL A CA 1
ATOM 795 C C . VAL A 1 98 ? 7.929 -6.548 -15.098 1.00 91.19 98 VAL A C 1
ATOM 797 O O . VAL A 1 98 ? 7.726 -7.749 -14.959 1.00 91.19 98 VAL A O 1
ATOM 800 N N . THR A 1 99 ? 9.154 -6.046 -15.120 1.00 88.44 99 THR A N 1
ATOM 801 C CA . THR A 1 99 ? 10.351 -6.860 -14.873 1.00 88.44 99 THR A CA 1
ATOM 802 C C . THR A 1 99 ? 10.456 -7.261 -13.407 1.00 88.44 99 THR A C 1
ATOM 804 O O . THR A 1 99 ? 10.138 -6.471 -12.517 1.00 88.44 99 THR A O 1
ATOM 807 N N . ASN A 1 100 ? 10.996 -8.444 -13.156 1.00 87.06 100 ASN A N 1
ATOM 808 C CA . ASN A 1 100 ? 11.324 -8.921 -11.826 1.00 87.06 100 ASN A CA 1
ATOM 809 C C . ASN A 1 100 ? 12.702 -8.406 -11.403 1.00 87.06 100 ASN A C 1
ATOM 811 O O . ASN A 1 100 ? 13.712 -8.743 -12.022 1.00 87.06 100 ASN A O 1
ATOM 815 N N . SER A 1 101 ? 12.759 -7.617 -10.332 1.00 80.00 101 SER A N 1
ATOM 816 C CA . SER A 1 101 ? 14.026 -7.086 -9.831 1.00 80.00 101 SER A CA 1
ATOM 817 C C . SER A 1 101 ? 14.951 -8.168 -9.284 1.00 80.00 101 SER A C 1
ATOM 819 O O . SER A 1 101 ? 16.152 -7.948 -9.257 1.00 80.00 101 SER A O 1
ATOM 821 N N . PHE A 1 102 ? 14.448 -9.342 -8.904 1.00 79.75 102 PHE A N 1
ATOM 822 C CA . PHE A 1 102 ? 15.273 -10.460 -8.434 1.00 79.75 102 PHE A CA 1
ATOM 823 C C . PHE A 1 102 ? 15.808 -11.343 -9.565 1.00 79.75 102 PHE A C 1
ATOM 825 O O . PHE A 1 102 ? 16.580 -12.268 -9.308 1.00 79.75 102 PHE A O 1
ATOM 832 N N . PHE A 1 103 ? 15.423 -11.080 -10.816 1.00 80.69 103 PHE A N 1
ATOM 833 C CA . PHE A 1 103 ? 15.924 -11.846 -11.946 1.00 80.69 103 PHE A CA 1
ATOM 834 C C . PHE A 1 103 ? 17.365 -11.432 -12.309 1.00 80.69 103 PHE A C 1
ATOM 836 O O . PHE A 1 103 ? 17.721 -10.247 -12.225 1.00 80.69 103 PHE A O 1
ATOM 843 N N . PRO A 1 104 ? 18.226 -12.381 -12.722 1.00 68.38 104 PRO A N 1
ATOM 844 C CA . PRO A 1 104 ? 19.541 -12.059 -13.258 1.00 68.38 104 PRO A CA 1
ATOM 845 C C . PRO A 1 104 ? 19.454 -11.087 -14.449 1.00 68.38 104 PRO A C 1
ATOM 847 O O . PRO A 1 104 ? 18.524 -11.101 -15.235 1.00 68.38 104 PRO A O 1
ATOM 850 N N . ASP A 1 105 ? 20.446 -10.223 -14.577 1.00 64.50 105 ASP A N 1
ATOM 851 C CA . ASP A 1 105 ? 20.550 -9.172 -15.591 1.00 64.50 105 ASP A CA 1
ATOM 852 C C . ASP A 1 105 ? 21.017 -9.846 -16.874 1.00 64.50 105 ASP A C 1
ATOM 854 O O . ASP A 1 105 ? 21.661 -10.898 -16.843 1.00 64.50 105 ASP A O 1
ATOM 858 N N . ASP A 1 106 ? 20.746 -9.210 -18.000 1.00 57.06 106 ASP A N 1
ATOM 859 C CA . ASP A 1 106 ? 21.042 -9.698 -19.340 1.00 57.06 106 ASP A CA 1
ATOM 860 C C . ASP A 1 106 ? 22.535 -9.697 -19.675 1.00 57.06 106 ASP A C 1
ATOM 862 O O . ASP A 1 106 ? 22.926 -9.780 -20.847 1.00 57.06 106 ASP A O 1
ATOM 866 N N . SER A 1 107 ? 23.412 -9.576 -18.680 1.00 57.09 107 SER A N 1
ATOM 867 C CA . SER A 1 107 ? 24.842 -9.678 -18.903 1.00 57.09 107 SER A CA 1
ATOM 868 C C . SER A 1 107 ? 25.190 -11.105 -19.333 1.00 57.09 107 SER A C 1
ATOM 870 O O . SER A 1 107 ? 24.785 -12.097 -18.720 1.00 57.09 107 SER A O 1
ATOM 872 N N . ARG A 1 108 ? 25.961 -11.236 -20.422 1.00 50.91 108 ARG A N 1
ATOM 873 C CA . ARG A 1 108 ? 26.510 -12.538 -20.823 1.00 50.91 108 ARG A CA 1
ATOM 874 C C . ARG A 1 108 ? 27.324 -13.092 -19.647 1.00 50.91 108 ARG A C 1
ATOM 876 O O . ARG A 1 108 ? 28.346 -12.514 -19.286 1.00 50.91 108 ARG A O 1
ATOM 883 N N . GLY A 1 109 ? 26.849 -14.184 -19.047 1.00 51.56 109 GLY A N 1
ATOM 884 C CA . GLY A 1 109 ? 27.470 -14.829 -17.884 1.00 51.56 109 GLY A CA 1
ATOM 885 C C . GLY A 1 109 ? 26.919 -14.420 -16.510 1.00 51.56 109 GLY A C 1
ATOM 886 O O . GLY A 1 109 ? 27.455 -14.881 -15.509 1.00 51.56 109 GLY A O 1
ATOM 887 N N . GLY A 1 110 ? 25.874 -13.587 -16.428 1.00 49.66 110 GLY A N 1
ATOM 888 C CA . GLY A 1 110 ? 25.157 -13.299 -15.174 1.00 49.66 110 GLY A CA 1
ATOM 889 C C . GLY A 1 110 ? 25.905 -12.426 -14.157 1.00 49.66 110 GLY A C 1
ATOM 890 O O . GLY A 1 110 ? 25.412 -12.215 -13.051 1.00 49.66 110 GLY A O 1
ATOM 891 N N . VAL A 1 111 ? 27.079 -11.890 -14.507 1.00 53.84 111 VAL A N 1
ATOM 892 C CA . VAL A 1 111 ? 27.843 -10.968 -13.654 1.00 53.84 111 VAL A CA 1
ATOM 893 C C . VAL A 1 111 ? 27.497 -9.536 -14.046 1.00 53.84 111 VAL A C 1
ATOM 895 O O . VAL A 1 111 ? 27.841 -9.083 -15.140 1.00 53.84 111 VAL A O 1
ATOM 898 N N . THR A 1 112 ? 26.792 -8.811 -13.184 1.00 57.38 112 THR A N 1
ATOM 899 C CA . THR A 1 112 ? 26.521 -7.383 -13.393 1.00 57.38 112 THR A CA 1
ATOM 900 C C . THR A 1 112 ? 27.775 -6.598 -13.017 1.00 57.38 112 THR A C 1
ATOM 902 O O . THR A 1 112 ? 28.148 -6.535 -11.851 1.00 57.38 112 THR A O 1
ATOM 905 N N . ARG A 1 113 ? 28.463 -6.041 -14.020 1.00 62.16 113 ARG A N 1
ATOM 906 C CA . ARG A 1 113 ? 29.741 -5.319 -13.857 1.00 62.16 113 ARG A CA 1
ATOM 907 C C . ARG A 1 113 ? 29.578 -3.816 -13.595 1.00 62.16 113 ARG A C 1
ATOM 909 O O . ARG A 1 113 ? 30.566 -3.092 -13.612 1.00 62.16 113 ARG A O 1
ATOM 916 N N . SER A 1 114 ? 28.350 -3.348 -13.387 1.00 74.44 114 SER A N 1
ATOM 917 C CA . SER A 1 114 ? 28.046 -1.938 -13.138 1.00 74.44 114 SER A CA 1
ATOM 918 C C . SER A 1 114 ? 26.979 -1.771 -12.069 1.00 74.44 114 SER A C 1
ATOM 920 O O . SER A 1 114 ? 26.043 -2.563 -12.009 1.00 74.44 114 SER A O 1
ATOM 922 N N . ASN A 1 115 ? 27.090 -0.730 -11.258 1.00 80.94 115 ASN A N 1
ATOM 923 C CA . ASN A 1 115 ? 26.087 -0.372 -10.262 1.00 80.94 115 ASN A CA 1
ATOM 924 C C . ASN A 1 115 ? 25.208 0.797 -10.755 1.00 80.94 115 ASN A C 1
ATOM 926 O O . ASN A 1 115 ? 25.640 1.533 -11.645 1.00 80.94 115 ASN A O 1
ATOM 930 N N . PRO A 1 116 ? 24.016 1.004 -10.160 1.00 86.69 116 PRO A N 1
ATOM 931 C CA . PRO A 1 116 ? 23.116 2.087 -10.555 1.00 86.69 116 PRO A CA 1
ATOM 932 C C . PRO A 1 116 ? 23.721 3.495 -10.554 1.00 86.69 116 PRO A C 1
ATOM 934 O O . PRO A 1 116 ? 23.335 4.328 -11.365 1.00 86.69 116 PRO A O 1
ATOM 937 N N . TRP A 1 117 ? 24.718 3.762 -9.707 1.00 87.12 117 TRP A N 1
ATOM 938 C CA . TRP A 1 117 ? 25.396 5.062 -9.648 1.00 87.12 117 TRP A CA 1
ATOM 939 C C . TRP A 1 117 ? 26.263 5.362 -10.877 1.00 87.12 117 TRP A C 1
ATOM 941 O O . TRP A 1 117 ? 26.696 6.496 -11.065 1.00 87.12 117 TRP A O 1
ATOM 951 N N . GLN A 1 118 ? 26.546 4.356 -11.706 1.00 87.00 118 GLN A N 1
ATOM 952 C CA . GLN A 1 118 ? 27.349 4.488 -12.924 1.00 87.00 118 GLN A CA 1
ATOM 953 C C . GLN A 1 118 ? 26.494 4.672 -14.182 1.00 87.00 118 GLN A C 1
ATOM 955 O O . GLN A 1 118 ? 27.042 4.784 -15.282 1.00 87.00 118 GLN A O 1
ATOM 960 N N . TRP A 1 119 ? 25.169 4.640 -14.055 1.00 89.38 119 TRP A N 1
ATOM 961 C CA . TRP A 1 119 ? 24.264 4.673 -15.195 1.00 89.38 119 TRP A CA 1
ATOM 962 C C . TRP A 1 119 ? 23.825 6.092 -15.525 1.00 89.38 119 TRP A C 1
ATOM 964 O O . TRP A 1 119 ? 23.710 6.964 -14.667 1.00 89.38 119 TRP A O 1
ATOM 974 N N . LYS A 1 120 ? 23.572 6.315 -16.814 1.00 91.88 120 LYS A N 1
ATOM 975 C CA . LYS A 1 120 ? 22.939 7.529 -17.317 1.00 91.88 120 LYS A CA 1
ATOM 976 C C . LYS A 1 120 ? 21.645 7.125 -18.003 1.00 91.88 120 LYS A C 1
ATOM 978 O O . LYS A 1 120 ? 21.673 6.639 -19.134 1.00 91.88 120 LYS A O 1
ATOM 983 N N . GLU A 1 121 ? 20.539 7.306 -17.294 1.00 93.81 121 GLU A N 1
ATOM 984 C CA . GLU A 1 121 ? 19.221 6.889 -17.770 1.00 93.81 121 GLU A CA 1
ATOM 985 C C . GLU A 1 121 ? 18.757 7.727 -18.971 1.00 93.81 121 GLU A C 1
ATOM 987 O O . GLU A 1 121 ? 18.957 8.946 -19.037 1.00 93.81 121 GLU A O 1
ATOM 992 N N . LEU A 1 122 ? 18.134 7.047 -19.929 1.00 94.94 122 LEU A N 1
ATOM 993 C CA . LEU A 1 122 ? 17.629 7.589 -21.186 1.00 94.94 122 LEU A CA 1
ATOM 994 C C . LEU A 1 122 ? 16.211 8.144 -21.015 1.00 94.94 122 LEU A C 1
ATOM 996 O O . LEU A 1 122 ? 15.437 7.651 -20.199 1.00 94.94 122 LEU A O 1
ATOM 1000 N N . ASP A 1 123 ? 15.844 9.150 -21.815 1.00 95.38 123 ASP A N 1
ATOM 1001 C CA . ASP A 1 123 ? 14.459 9.636 -21.869 1.00 95.38 123 ASP A CA 1
ATOM 1002 C C . ASP A 1 123 ? 13.535 8.504 -22.360 1.00 95.38 123 ASP A C 1
ATOM 1004 O O . ASP A 1 123 ? 13.773 7.877 -23.394 1.00 95.38 123 ASP A O 1
ATOM 1008 N N . MET A 1 124 ? 12.488 8.238 -21.585 1.00 94.00 124 MET A N 1
ATOM 1009 C CA . MET A 1 124 ? 11.503 7.177 -21.795 1.00 94.00 124 MET A CA 1
ATOM 1010 C C . MET A 1 124 ? 10.233 7.699 -22.495 1.00 94.00 124 MET A C 1
ATOM 1012 O O . MET A 1 124 ? 9.270 6.957 -22.711 1.00 94.00 124 MET A O 1
ATOM 1016 N N . GLY A 1 125 ? 10.215 8.985 -22.849 1.00 93.31 125 GLY A N 1
ATOM 1017 C CA . GLY A 1 125 ? 9.237 9.626 -23.708 1.00 93.31 125 GLY A CA 1
ATOM 1018 C C . GLY A 1 125 ? 7.809 9.556 -23.177 1.00 93.31 125 GLY A C 1
ATOM 1019 O O . GLY A 1 125 ? 7.511 9.852 -22.016 1.00 93.31 125 GLY A O 1
ATOM 1020 N N . GLN A 1 126 ? 6.889 9.190 -24.070 1.00 91.44 126 GLN A N 1
ATOM 1021 C CA . GLN A 1 126 ? 5.456 9.203 -23.787 1.00 91.44 126 GLN A CA 1
ATOM 1022 C C . GLN A 1 126 ? 5.062 8.217 -22.678 1.00 91.44 126 GLN A C 1
ATOM 1024 O O . GLN A 1 126 ? 4.178 8.527 -21.878 1.00 91.44 126 GLN A O 1
ATOM 1029 N N . SER A 1 127 ? 5.732 7.066 -22.585 1.00 89.56 127 SER A N 1
ATOM 1030 C CA . SER A 1 127 ? 5.452 6.054 -21.560 1.00 89.56 127 SER A CA 1
ATOM 1031 C C . SER A 1 127 ? 5.702 6.593 -20.152 1.00 89.56 127 SER A C 1
ATOM 1033 O O . SER A 1 127 ? 4.866 6.416 -19.264 1.00 89.56 127 SER A O 1
ATOM 1035 N N . ALA A 1 128 ? 6.803 7.325 -19.959 1.00 93.62 128 ALA A N 1
ATOM 1036 C CA . ALA A 1 128 ? 7.094 7.967 -18.683 1.00 93.62 128 ALA A CA 1
ATOM 1037 C C . ALA A 1 128 ? 6.039 9.027 -18.357 1.00 93.62 128 ALA A C 1
ATOM 1039 O O . ALA A 1 128 ? 5.375 8.925 -17.323 1.00 93.62 128 ALA A O 1
ATOM 1040 N N . ARG A 1 129 ? 5.764 9.946 -19.292 1.00 92.81 129 ARG A N 1
ATOM 1041 C CA . ARG A 1 129 ? 4.735 10.987 -19.115 1.00 92.81 129 ARG A CA 1
ATOM 1042 C C . ARG A 1 129 ? 3.374 10.424 -18.703 1.00 92.81 129 ARG A C 1
ATOM 1044 O O . ARG A 1 129 ? 2.772 10.935 -17.762 1.00 92.81 129 ARG A O 1
ATOM 1051 N N . ILE A 1 130 ? 2.885 9.391 -19.393 1.00 91.19 130 ILE A N 1
ATOM 1052 C CA . ILE A 1 130 ? 1.579 8.782 -19.097 1.00 91.19 130 ILE A CA 1
ATOM 1053 C C . ILE A 1 130 ? 1.582 8.130 -17.712 1.00 91.19 130 ILE A C 1
ATOM 1055 O O . ILE A 1 130 ? 0.611 8.294 -16.973 1.00 91.19 130 ILE A O 1
ATOM 1059 N N . SER A 1 131 ? 2.651 7.410 -17.356 1.00 93.31 131 SER A N 1
ATOM 1060 C CA . SER A 1 131 ? 2.730 6.723 -16.062 1.00 93.31 131 SER A CA 1
ATOM 1061 C C . SER A 1 131 ? 2.713 7.704 -14.880 1.00 93.31 131 SER A C 1
ATOM 1063 O O . SER A 1 131 ? 1.962 7.498 -13.927 1.00 93.31 131 SER A O 1
ATOM 1065 N N . TRP A 1 132 ? 3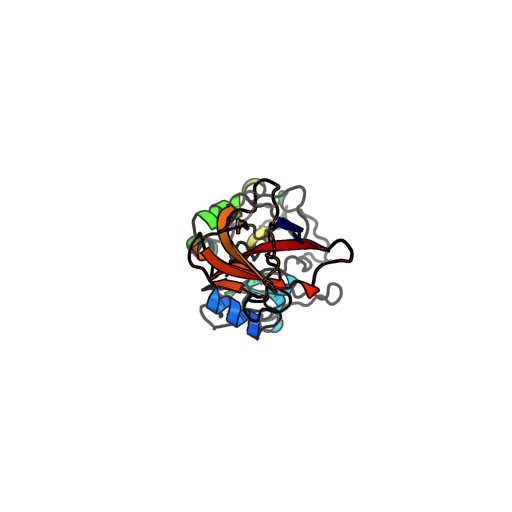.439 8.825 -14.979 1.00 95.00 132 TRP A N 1
ATOM 1066 C CA . TRP A 1 132 ? 3.485 9.864 -13.943 1.00 95.00 132 TRP A CA 1
ATOM 1067 C C . TRP A 1 132 ? 2.203 10.693 -13.854 1.00 95.00 132 TRP A C 1
ATOM 1069 O O . TRP A 1 132 ? 1.800 11.077 -12.756 1.00 95.00 132 TRP A O 1
ATOM 1079 N N . ALA A 1 133 ? 1.529 10.949 -14.979 1.00 92.69 133 ALA A N 1
ATOM 1080 C CA . ALA A 1 133 ? 0.287 11.727 -15.009 1.00 92.69 133 ALA A CA 1
ATOM 1081 C C . ALA A 1 133 ? -0.867 11.082 -14.218 1.00 92.69 133 ALA A C 1
ATOM 1083 O O . ALA A 1 133 ? -1.826 11.765 -13.873 1.00 92.69 133 ALA A O 1
ATOM 1084 N N . ARG A 1 134 ? -0.782 9.780 -13.920 1.00 87.12 134 ARG A N 1
ATOM 1085 C CA . ARG A 1 134 ? -1.799 9.028 -13.163 1.00 87.12 134 ARG A CA 1
ATOM 1086 C C . ARG A 1 134 ? -1.615 9.080 -11.661 1.00 87.12 134 ARG A C 1
ATOM 1088 O O . ARG A 1 134 ? -2.508 8.672 -10.927 1.00 87.12 134 ARG A O 1
ATOM 1095 N N . LEU A 1 135 ? -0.447 9.519 -11.216 1.00 91.06 135 LEU A N 1
ATOM 1096 C CA . LEU A 1 135 ? -0.155 9.625 -9.804 1.00 91.06 135 LEU A CA 1
ATOM 1097 C C . LEU A 1 135 ? -0.721 10.930 -9.256 1.00 91.06 135 LEU A C 1
ATOM 1099 O O . LEU A 1 135 ? -0.591 11.992 -9.872 1.00 91.06 135 LEU A O 1
ATOM 1103 N N . SER A 1 136 ? -1.278 10.855 -8.053 1.00 90.12 136 SER A N 1
ATOM 1104 C CA . SER A 1 136 ? -1.508 12.043 -7.234 1.00 90.12 136 SER A CA 1
ATOM 1105 C C . SER A 1 136 ? -0.178 12.711 -6.881 1.00 90.12 136 SER A C 1
ATOM 1107 O O . SER A 1 136 ? 0.864 12.055 -6.809 1.00 90.12 136 SER A O 1
ATOM 1109 N N . ASP A 1 137 ? -0.193 14.011 -6.593 1.00 91.50 137 ASP A N 1
ATOM 1110 C CA . ASP A 1 137 ? 1.039 14.721 -6.228 1.00 91.50 137 ASP A CA 1
ATOM 1111 C C . ASP A 1 137 ? 1.678 14.170 -4.946 1.00 91.50 137 ASP A C 1
ATOM 1113 O O . ASP A 1 137 ? 2.904 14.121 -4.845 1.00 91.50 137 ASP A O 1
ATOM 1117 N N . ARG A 1 138 ? 0.866 13.635 -4.022 1.00 89.38 138 ARG A N 1
ATOM 1118 C CA . ARG A 1 138 ? 1.345 12.923 -2.829 1.00 89.38 138 ARG A CA 1
ATOM 1119 C C . ARG A 1 138 ? 2.127 11.659 -3.197 1.00 89.38 138 ARG A C 1
ATOM 1121 O O . ARG A 1 138 ? 3.216 11.452 -2.672 1.00 89.38 138 ARG A O 1
ATOM 1128 N N . GLN A 1 139 ? 1.626 10.849 -4.133 1.00 91.56 139 GLN A N 1
ATOM 1129 C CA . GLN A 1 139 ? 2.347 9.668 -4.626 1.00 91.56 139 GLN A CA 1
ATOM 1130 C C . GLN A 1 139 ? 3.635 10.055 -5.360 1.00 91.56 139 GLN A C 1
ATOM 1132 O O . GLN A 1 139 ? 4.664 9.415 -5.156 1.00 91.56 139 GLN A O 1
ATOM 1137 N N . LYS A 1 140 ? 3.619 11.125 -6.169 1.00 94.19 140 LYS A N 1
ATOM 1138 C CA . LYS A 1 140 ? 4.833 11.611 -6.848 1.00 94.19 140 LYS A CA 1
ATOM 1139 C C . LYS A 1 140 ? 5.896 12.054 -5.845 1.00 94.19 140 LYS A C 1
ATOM 1141 O O . LYS A 1 140 ? 7.057 11.670 -5.969 1.00 94.19 140 LYS A O 1
ATOM 1146 N N . ALA A 1 141 ? 5.504 12.851 -4.850 1.00 91.94 141 ALA A N 1
ATOM 1147 C CA . ALA A 1 141 ? 6.393 13.303 -3.785 1.00 91.94 141 ALA A CA 1
ATOM 1148 C C . ALA A 1 141 ? 6.953 12.119 -2.985 1.00 91.94 141 ALA A C 1
ATOM 1150 O O . ALA A 1 141 ?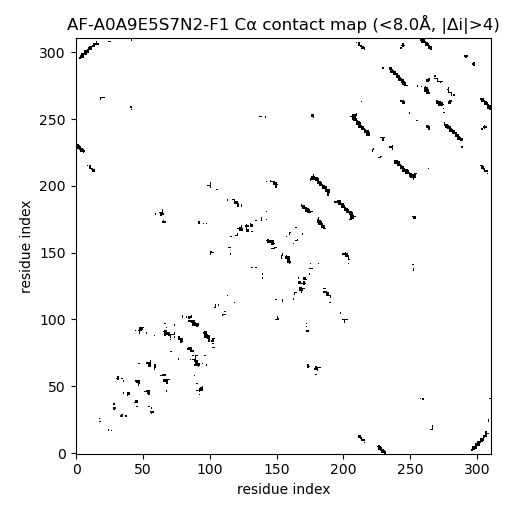 8.156 12.068 -2.732 1.00 91.94 141 ALA A O 1
ATOM 1151 N N . PHE A 1 142 ? 6.106 11.135 -2.671 1.00 92.00 142 PHE A N 1
ATOM 1152 C CA . PHE A 1 142 ? 6.513 9.917 -1.980 1.00 92.00 142 PHE A CA 1
ATOM 1153 C C . PHE A 1 142 ? 7.580 9.136 -2.752 1.00 92.00 142 PHE A C 1
ATOM 1155 O O . PHE A 1 142 ? 8.632 8.840 -2.190 1.00 92.00 142 PHE A O 1
ATOM 1162 N N . ILE A 1 143 ? 7.367 8.862 -4.045 1.00 93.75 143 ILE A N 1
ATOM 1163 C CA . ILE A 1 143 ? 8.356 8.160 -4.883 1.00 93.75 143 ILE A CA 1
ATOM 1164 C C . ILE A 1 143 ? 9.694 8.907 -4.881 1.00 93.75 143 ILE A C 1
ATOM 1166 O O . ILE A 1 143 ? 10.746 8.294 -4.716 1.00 93.75 143 ILE A O 1
ATOM 1170 N N . ARG A 1 144 ? 9.662 10.237 -5.027 1.00 92.75 144 ARG A N 1
ATOM 1171 C CA . ARG A 1 144 ? 10.874 11.071 -5.075 1.00 92.75 144 ARG A CA 1
ATOM 1172 C C . ARG A 1 144 ? 11.647 11.093 -3.753 1.00 92.75 144 ARG A C 1
ATOM 1174 O O . ARG A 1 144 ? 12.866 11.245 -3.781 1.00 92.75 144 ARG A O 1
ATOM 1181 N N . GLY A 1 145 ? 10.950 10.964 -2.624 1.00 89.75 145 GLY A N 1
ATOM 1182 C CA . GLY A 1 145 ? 11.541 10.917 -1.284 1.00 89.75 145 GLY A CA 1
ATOM 1183 C C . GLY A 1 145 ? 11.902 9.513 -0.794 1.00 89.75 145 GLY A C 1
ATOM 1184 O O . GLY A 1 145 ? 12.562 9.384 0.232 1.00 89.75 145 GLY A O 1
ATOM 1185 N N . SER A 1 146 ? 11.479 8.465 -1.501 1.00 89.88 146 SER A N 1
ATOM 1186 C CA . SER A 1 146 ? 11.667 7.082 -1.066 1.00 89.88 146 SER A CA 1
ATOM 1187 C C . SER A 1 146 ? 13.075 6.565 -1.350 1.00 89.88 146 SER A C 1
ATOM 1189 O O . SER A 1 146 ? 13.679 6.862 -2.386 1.00 89.88 146 SER A O 1
ATOM 1191 N N . ALA A 1 147 ? 13.565 5.718 -0.444 1.00 91.19 147 ALA A N 1
ATOM 1192 C CA . ALA A 1 147 ? 14.714 4.870 -0.718 1.00 91.19 147 ALA A CA 1
ATOM 1193 C C . ALA A 1 147 ? 14.341 3.815 -1.769 1.00 91.19 147 ALA A C 1
ATOM 1195 O O . ALA A 1 147 ? 13.253 3.235 -1.741 1.00 91.19 147 ALA A O 1
ATOM 1196 N N . LEU A 1 148 ? 15.263 3.576 -2.694 1.00 92.00 148 LEU A N 1
ATOM 1197 C CA . LEU A 1 148 ? 15.110 2.644 -3.797 1.00 92.00 148 LEU A CA 1
ATOM 1198 C C . LEU A 1 148 ? 16.017 1.435 -3.596 1.00 92.00 148 LEU A C 1
ATOM 1200 O O . LEU A 1 148 ? 17.118 1.517 -3.050 1.00 92.00 148 LEU A O 1
ATOM 1204 N N . THR A 1 149 ? 15.555 0.301 -4.096 1.00 89.50 149 THR A N 1
ATOM 1205 C CA . THR A 1 149 ? 16.300 -0.951 -4.137 1.00 89.50 149 THR A CA 1
ATOM 1206 C C . THR A 1 149 ? 16.384 -1.441 -5.572 1.00 89.50 149 THR A C 1
ATOM 1208 O O . THR A 1 149 ? 15.450 -1.280 -6.352 1.00 89.50 149 THR A O 1
ATOM 1211 N N . TYR A 1 150 ? 17.508 -2.046 -5.925 1.00 85.69 150 TYR A N 1
ATOM 1212 C CA . TYR A 1 150 ? 17.713 -2.753 -7.182 1.00 85.69 150 TYR A CA 1
ATOM 1213 C C . TYR A 1 150 ? 18.194 -4.153 -6.819 1.00 85.69 150 TYR A C 1
ATOM 1215 O O . TYR A 1 150 ? 19.135 -4.292 -6.037 1.00 85.69 150 TYR A O 1
ATOM 1223 N N . ARG A 1 151 ? 17.528 -5.202 -7.316 1.00 80.62 151 ARG A N 1
ATOM 1224 C CA . ARG A 1 151 ? 17.850 -6.599 -6.959 1.00 80.62 151 ARG A CA 1
ATOM 1225 C C . ARG A 1 151 ? 17.903 -6.864 -5.458 1.00 80.62 151 ARG A C 1
ATOM 1227 O O . ARG A 1 151 ? 18.843 -7.479 -4.958 1.00 80.62 151 ARG A O 1
ATOM 1234 N N . GLY A 1 152 ? 16.937 -6.313 -4.728 1.00 78.50 152 GLY A N 1
ATOM 1235 C CA . GLY A 1 152 ? 16.869 -6.423 -3.270 1.00 78.50 152 GLY A CA 1
ATOM 1236 C C . GLY A 1 152 ? 17.969 -5.674 -2.506 1.00 78.50 152 GLY A C 1
ATOM 1237 O O . GLY A 1 152 ? 18.007 -5.764 -1.286 1.00 78.50 152 GLY A O 1
ATOM 1238 N N . ASN A 1 153 ? 18.845 -4.921 -3.180 1.00 81.38 153 ASN A N 1
ATOM 1239 C CA . ASN A 1 153 ? 19.937 -4.181 -2.552 1.00 81.38 153 ASN A CA 1
ATOM 1240 C C . ASN A 1 153 ? 19.704 -2.668 -2.643 1.00 81.38 153 ASN A C 1
ATOM 1242 O O . ASN A 1 153 ? 19.308 -2.151 -3.687 1.00 81.38 153 ASN A O 1
ATOM 1246 N N . SER A 1 154 ? 19.989 -1.941 -1.560 1.00 79.38 154 SER A N 1
ATOM 1247 C CA . SER A 1 154 ? 19.829 -0.479 -1.485 1.00 79.38 154 SER A CA 1
ATOM 1248 C C . SER A 1 154 ? 21.041 0.311 -1.992 1.00 79.38 154 SER A C 1
ATOM 1250 O O . SER A 1 154 ? 20.970 1.536 -2.051 1.00 79.38 154 SER A O 1
ATOM 1252 N N . TYR A 1 155 ? 22.151 -0.370 -2.323 1.00 75.19 155 TYR A N 1
ATOM 1253 C CA . TYR A 1 155 ? 23.417 0.207 -2.813 1.00 75.19 155 TYR A CA 1
ATOM 1254 C C . TYR A 1 155 ? 23.819 1.521 -2.110 1.00 75.19 155 TYR A C 1
ATOM 1256 O O . TYR A 1 155 ? 24.190 2.491 -2.768 1.00 75.19 155 TYR A O 1
ATOM 1264 N N . GLY A 1 156 ? 23.736 1.563 -0.775 1.00 72.94 156 GLY A N 1
ATOM 1265 C CA . GLY A 1 156 ? 24.141 2.735 0.014 1.00 72.94 156 GLY A CA 1
ATOM 1266 C C . GLY A 1 156 ? 23.078 3.830 0.152 1.00 72.94 156 GLY A C 1
ATOM 1267 O O . GLY A 1 156 ? 23.430 4.988 0.342 1.00 72.94 156 GLY A O 1
ATOM 1268 N N . GLY A 1 157 ? 21.788 3.488 0.062 1.00 75.75 157 GLY A N 1
ATOM 1269 C CA . GLY A 1 157 ? 20.697 4.449 0.261 1.00 75.75 157 GLY A CA 1
ATOM 1270 C C . GLY A 1 157 ? 20.329 5.203 -1.014 1.00 75.75 157 GLY A C 1
ATOM 1271 O O . GLY A 1 157 ? 20.107 6.412 -0.980 1.00 75.75 157 GLY A O 1
ATOM 1272 N N . MET A 1 158 ? 20.279 4.492 -2.145 1.00 86.44 158 MET A N 1
ATOM 1273 C CA . MET A 1 158 ? 19.807 5.041 -3.415 1.00 86.44 158 MET A CA 1
ATOM 1274 C C . MET A 1 158 ? 18.477 5.774 -3.237 1.00 86.44 158 MET A C 1
ATOM 1276 O O . MET A 1 158 ? 17.520 5.232 -2.689 1.00 86.44 158 MET A O 1
ATOM 1280 N N . THR A 1 159 ? 18.405 6.996 -3.748 1.00 90.19 159 THR A N 1
ATOM 1281 C CA . THR A 1 159 ? 17.169 7.780 -3.814 1.00 90.19 159 THR A CA 1
ATOM 1282 C C . THR A 1 159 ? 16.907 8.175 -5.253 1.00 90.19 159 THR A C 1
ATOM 1284 O O . THR A 1 159 ? 17.822 8.195 -6.080 1.00 90.19 159 THR A O 1
ATOM 1287 N N . PHE A 1 160 ? 15.664 8.551 -5.543 1.00 92.25 160 PHE A N 1
ATOM 1288 C CA . PHE A 1 160 ? 15.265 9.042 -6.859 1.00 92.25 160 PHE A CA 1
ATOM 1289 C C . PHE A 1 160 ? 16.204 10.147 -7.375 1.00 92.25 160 PHE A C 1
ATOM 1291 O O . PHE A 1 160 ? 16.740 10.058 -8.477 1.00 92.25 160 PHE A O 1
ATOM 1298 N N . LYS A 1 161 ? 16.480 11.156 -6.534 1.00 90.62 161 LYS A N 1
ATOM 1299 C CA . LYS A 1 161 ? 17.400 12.252 -6.869 1.00 90.62 161 LYS A CA 1
ATOM 1300 C C . LYS A 1 161 ? 18.856 11.791 -6.943 1.00 90.62 161 LYS A C 1
ATOM 1302 O O . LYS A 1 161 ? 19.569 12.228 -7.841 1.00 90.62 161 LYS A O 1
ATOM 1307 N N . GLY A 1 162 ? 19.299 10.933 -6.021 1.00 89.44 162 GLY A N 1
ATOM 1308 C CA . GLY A 1 162 ? 20.678 10.437 -5.994 1.00 89.44 162 GLY A CA 1
ATOM 1309 C C . GLY A 1 162 ? 21.064 9.699 -7.277 1.00 89.44 162 GLY A C 1
ATOM 1310 O O . GLY A 1 162 ? 22.170 9.873 -7.774 1.00 89.44 162 GLY A O 1
ATOM 1311 N N . LEU A 1 163 ? 20.125 8.947 -7.849 1.00 90.62 163 LEU A N 1
ATOM 1312 C CA . LEU A 1 163 ? 20.308 8.221 -9.105 1.00 90.62 163 LEU A CA 1
ATOM 1313 C C . LEU A 1 163 ? 20.095 9.085 -10.364 1.00 90.62 163 LEU A C 1
ATOM 1315 O O . LEU A 1 163 ? 20.143 8.568 -11.476 1.00 90.62 163 LEU A O 1
ATOM 1319 N N . GLY A 1 164 ? 19.823 10.388 -10.226 1.00 91.38 164 GLY A N 1
ATOM 1320 C CA . GLY A 1 164 ? 19.530 11.258 -11.371 1.00 91.38 164 GLY A CA 1
ATOM 1321 C C . GLY A 1 164 ? 18.228 10.902 -12.103 1.00 91.38 164 GLY A C 1
ATOM 1322 O O . GLY A 1 164 ? 18.074 11.215 -13.289 1.00 91.38 164 GLY A O 1
ATOM 1323 N N . LEU A 1 165 ? 17.288 10.242 -11.421 1.00 94.81 165 LEU A N 1
ATOM 1324 C CA . LEU A 1 165 ? 15.986 9.912 -11.989 1.00 94.81 165 LEU A CA 1
ATOM 1325 C C . LEU A 1 165 ? 15.113 11.164 -12.101 1.00 94.81 165 LEU A C 1
ATOM 1327 O O . LEU A 1 165 ? 15.190 12.106 -11.311 1.00 94.81 165 LEU A O 1
ATOM 1331 N N . THR A 1 166 ? 14.264 11.162 -13.118 1.00 94.94 166 THR A N 1
ATOM 1332 C CA . THR A 1 166 ? 13.313 12.218 -13.451 1.00 94.94 166 THR A CA 1
ATOM 1333 C C . THR A 1 166 ? 12.023 11.599 -13.973 1.00 94.94 166 THR A C 1
ATOM 1335 O O . THR A 1 166 ? 12.001 10.469 -14.463 1.00 94.94 166 THR A O 1
ATOM 1338 N N . ASP A 1 167 ? 10.946 12.378 -13.977 1.00 94.12 167 ASP A N 1
ATOM 1339 C CA . ASP A 1 167 ? 9.673 11.967 -14.574 1.00 94.12 167 ASP A CA 1
ATOM 1340 C C . ASP A 1 167 ? 9.764 11.690 -16.094 1.00 94.12 167 ASP A C 1
ATOM 1342 O O . ASP A 1 167 ? 8.813 11.177 -16.678 1.00 94.12 167 ASP A O 1
ATOM 1346 N N . ARG A 1 168 ? 10.877 12.050 -16.758 1.00 94.94 168 ARG A N 1
ATOM 1347 C CA . ARG A 1 168 ? 11.097 11.822 -18.199 1.00 94.94 168 ARG A CA 1
ATOM 1348 C C . ARG A 1 168 ? 11.836 10.521 -18.487 1.00 94.94 168 ARG A C 1
ATOM 1350 O O . ARG A 1 168 ? 11.525 9.859 -19.466 1.00 94.94 168 ARG A O 1
ATOM 1357 N N . ASN A 1 169 ? 12.797 10.141 -17.649 1.00 95.56 169 ASN A N 1
ATOM 1358 C CA . ASN A 1 169 ? 13.630 8.946 -17.850 1.00 95.56 169 ASN A CA 1
ATOM 1359 C C . ASN A 1 169 ? 13.158 7.724 -17.044 1.00 95.56 169 ASN A C 1
ATOM 1361 O O . ASN A 1 169 ? 13.820 6.691 -17.040 1.00 95.56 169 ASN A O 1
ATOM 1365 N N . THR A 1 170 ? 12.017 7.838 -16.361 1.00 95.88 170 THR A N 1
ATOM 1366 C CA . THR A 1 170 ? 11.510 6.799 -15.462 1.00 95.88 170 THR A CA 1
ATOM 1367 C C . THR A 1 170 ? 10.037 6.525 -15.720 1.00 95.88 170 THR A C 1
ATOM 1369 O O . THR A 1 170 ? 9.219 7.443 -15.713 1.00 95.88 170 THR A O 1
ATOM 1372 N N . VAL A 1 171 ? 9.683 5.253 -15.886 1.00 95.50 171 VAL A N 1
ATOM 1373 C CA . VAL A 1 171 ? 8.297 4.785 -16.010 1.00 95.50 171 VAL A CA 1
ATOM 1374 C C . VAL A 1 171 ? 7.843 4.170 -14.692 1.00 95.50 171 VAL A C 1
ATOM 1376 O O . VAL A 1 171 ? 8.520 3.305 -14.145 1.00 95.50 171 VAL A O 1
ATOM 1379 N N . VAL A 1 172 ? 6.672 4.561 -14.196 1.00 95.19 172 VAL A N 1
ATOM 1380 C CA . VAL A 1 172 ? 6.063 3.938 -13.013 1.00 95.19 172 VAL A CA 1
ATOM 1381 C C . VAL A 1 172 ? 5.296 2.688 -13.448 1.00 95.19 172 VAL A C 1
ATOM 1383 O O . VAL A 1 172 ? 4.229 2.784 -14.052 1.00 95.19 172 VAL A O 1
ATOM 1386 N N . LEU A 1 173 ? 5.853 1.510 -13.163 1.00 92.94 173 LEU A N 1
ATOM 1387 C CA . LEU A 1 173 ? 5.268 0.211 -13.514 1.00 92.94 173 LEU A CA 1
ATOM 1388 C C . LEU A 1 173 ? 4.181 -0.232 -12.530 1.00 92.94 173 LEU A C 1
ATOM 1390 O O . LEU A 1 173 ? 3.154 -0.766 -12.942 1.00 92.94 173 LEU A O 1
ATOM 1394 N N . ALA A 1 174 ? 4.408 -0.000 -11.239 1.00 91.94 174 ALA A N 1
ATOM 1395 C CA . ALA A 1 174 ? 3.456 -0.276 -10.169 1.00 91.94 174 ALA A CA 1
ATOM 1396 C C . ALA A 1 174 ? 3.353 0.963 -9.281 1.00 91.94 174 ALA A C 1
ATOM 1398 O O . ALA A 1 174 ? 4.375 1.526 -8.887 1.00 91.94 174 ALA A O 1
ATOM 1399 N N . GLN A 1 175 ? 2.127 1.407 -9.009 1.00 89.94 175 GLN A N 1
ATOM 1400 C CA . GLN A 1 175 ? 1.875 2.633 -8.253 1.00 89.94 175 GLN A CA 1
ATOM 1401 C C . GLN A 1 175 ? 1.987 2.377 -6.744 1.00 89.94 175 GLN A C 1
ATOM 1403 O O . GLN A 1 175 ? 1.482 1.352 -6.277 1.00 89.94 175 GLN A O 1
ATOM 1408 N N . PRO A 1 176 ? 2.580 3.304 -5.971 1.00 89.69 176 PRO A N 1
ATOM 1409 C CA . PRO A 1 176 ? 2.694 3.140 -4.531 1.00 89.69 176 PRO A CA 1
ATOM 1410 C C . PRO A 1 176 ? 1.334 3.293 -3.849 1.00 89.69 176 PRO A C 1
ATOM 1412 O O . PRO A 1 176 ? 0.505 4.122 -4.247 1.00 89.69 176 PRO A O 1
ATOM 1415 N N . SER A 1 177 ? 1.158 2.548 -2.765 1.00 79.44 177 SER A N 1
ATOM 1416 C CA . SER A 1 177 ? 0.146 2.805 -1.744 1.00 79.44 177 SER A CA 1
ATOM 1417 C C . SER A 1 177 ? 0.784 2.624 -0.367 1.00 79.44 177 SER A C 1
ATOM 1419 O O . SER A 1 177 ? 1.960 2.285 -0.249 1.00 79.44 177 SER A O 1
ATOM 1421 N N . TRP A 1 178 ? 0.033 2.856 0.700 1.00 74.31 178 TRP A N 1
ATOM 1422 C CA . TRP A 1 178 ? 0.498 2.513 2.040 1.00 74.31 178 TRP A CA 1
ATOM 1423 C C . TRP A 1 178 ? 0.696 1.005 2.280 1.00 74.31 178 TRP A C 1
ATOM 1425 O O . TRP A 1 178 ? 1.544 0.638 3.086 1.00 74.31 178 TRP A O 1
ATOM 1435 N N . HIS A 1 179 ? -0.005 0.131 1.544 1.00 71.19 179 HIS A N 1
ATOM 1436 C CA . HIS A 1 179 ? 0.061 -1.334 1.695 1.00 71.19 179 HIS A CA 1
ATOM 1437 C C . HIS A 1 179 ? 0.815 -2.063 0.582 1.00 71.19 179 HIS A C 1
ATOM 1439 O O . HIS A 1 179 ? 1.047 -3.270 0.679 1.00 71.19 179 HIS A O 1
ATOM 1445 N N . GLN A 1 180 ? 1.193 -1.359 -0.484 1.00 79.50 180 GLN A N 1
ATOM 1446 C CA . GLN A 1 180 ? 1.933 -1.936 -1.599 1.00 79.50 180 GLN A CA 1
ATOM 1447 C C . GLN A 1 180 ?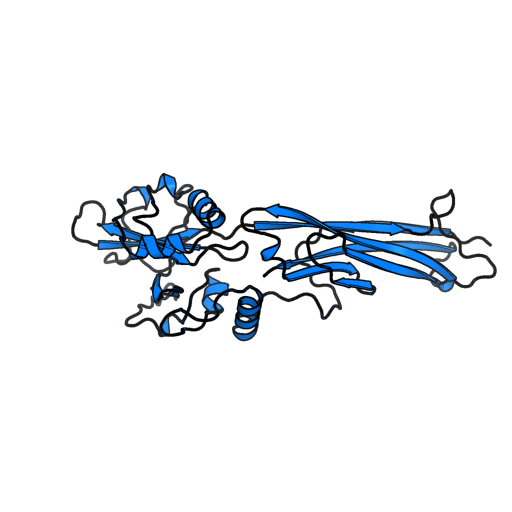 3.118 -1.052 -1.975 1.00 79.50 180 GLN A C 1
ATOM 1449 O O . GLN A 1 180 ? 3.043 0.178 -1.950 1.00 79.50 180 GLN A O 1
ATOM 1454 N N . GLY A 1 181 ? 4.216 -1.703 -2.338 1.00 88.69 181 GLY A N 1
ATOM 1455 C CA . GLY A 1 181 ? 5.373 -1.044 -2.913 1.00 88.69 181 GLY A CA 1
ATOM 1456 C C . GLY A 1 181 ? 5.092 -0.468 -4.290 1.00 88.69 181 GLY A C 1
ATOM 1457 O O . GLY A 1 181 ? 4.003 -0.570 -4.854 1.00 88.69 181 GLY 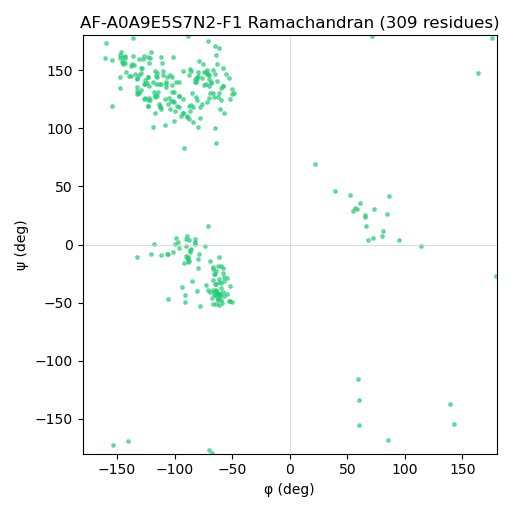A O 1
ATOM 1458 N N . PHE A 1 182 ? 6.126 0.130 -4.854 1.00 92.69 182 PHE A N 1
ATOM 1459 C CA . PHE A 1 182 ? 6.119 0.623 -6.217 1.00 92.69 182 PHE A CA 1
ATOM 1460 C C . PHE A 1 182 ? 7.303 0.066 -6.997 1.00 92.69 182 PHE A C 1
ATOM 1462 O O . PHE A 1 182 ? 8.280 -0.436 -6.434 1.00 92.69 182 PHE A O 1
ATOM 1469 N N . ALA A 1 183 ? 7.198 0.153 -8.318 1.00 93.94 183 ALA A N 1
ATOM 1470 C CA . ALA A 1 183 ? 8.246 -0.259 -9.237 1.00 93.94 183 ALA A CA 1
ATOM 1471 C C . ALA A 1 183 ? 8.474 0.831 -10.283 1.00 93.94 183 ALA A C 1
ATOM 1473 O O . ALA A 1 183 ? 7.519 1.338 -10.879 1.00 93.94 183 ALA A O 1
ATOM 1474 N N . LEU A 1 184 ? 9.738 1.173 -10.500 1.00 94.38 184 LEU A N 1
ATOM 1475 C CA . LEU A 1 184 ? 10.202 2.164 -11.459 1.00 94.38 184 LEU A CA 1
ATOM 1476 C C . LEU A 1 184 ? 11.076 1.477 -12.496 1.00 94.38 184 LEU A C 1
ATOM 1478 O O . LEU A 1 184 ? 12.024 0.798 -12.122 1.00 94.38 184 LEU A O 1
ATOM 1482 N N . TYR A 1 185 ? 10.781 1.685 -13.769 1.00 92.75 185 TYR A N 1
ATOM 1483 C CA . TYR A 1 185 ? 11.541 1.146 -14.887 1.00 92.75 185 TYR A CA 1
ATOM 1484 C C . TYR A 1 185 ? 12.335 2.244 -15.577 1.00 92.75 185 TYR A C 1
ATOM 1486 O O . TYR A 1 185 ? 11.797 3.319 -15.867 1.00 92.75 185 TYR A O 1
ATOM 1494 N N . THR A 1 186 ? 13.592 1.947 -15.879 1.00 92.88 186 THR A N 1
ATOM 1495 C CA . THR A 1 186 ? 14.502 2.839 -16.593 1.00 92.88 186 THR A CA 1
ATOM 1496 C C . THR A 1 186 ? 15.282 2.070 -17.657 1.00 92.88 186 THR A C 1
ATOM 1498 O O . THR A 1 186 ? 15.364 0.839 -17.626 1.00 92.88 186 THR A O 1
ATOM 1501 N N . ASN A 1 187 ? 15.857 2.807 -18.605 1.00 91.62 187 ASN A N 1
ATOM 1502 C CA . ASN A 1 187 ? 16.743 2.278 -19.634 1.00 91.62 187 ASN A CA 1
ATOM 1503 C C . ASN A 1 187 ? 18.057 3.057 -19.630 1.00 91.62 187 ASN A C 1
ATOM 1505 O O . ASN A 1 187 ? 18.044 4.285 -19.622 1.00 91.62 187 ASN A O 1
ATOM 1509 N N . HIS A 1 188 ? 19.177 2.360 -19.774 1.00 90.25 188 HIS A N 1
ATOM 1510 C CA . HIS A 1 188 ? 20.502 2.958 -19.917 1.00 90.25 188 HIS A CA 1
ATOM 1511 C C . HIS A 1 188 ? 21.347 2.140 -20.892 1.00 90.25 188 HIS A C 1
ATOM 1513 O O . HIS A 1 188 ? 21.077 0.970 -21.146 1.00 90.25 188 HIS A O 1
ATOM 1519 N N . TYR A 1 189 ? 22.408 2.729 -21.436 1.00 89.50 189 TYR A N 1
ATOM 1520 C CA . TYR A 1 189 ? 23.440 1.932 -22.099 1.00 89.50 189 TYR A CA 1
ATOM 1521 C C . TYR A 1 189 ? 24.410 1.379 -21.063 1.00 89.50 189 TYR A C 1
ATOM 1523 O O . TYR A 1 189 ? 24.760 2.078 -20.108 1.00 89.50 189 TYR A O 1
ATOM 1531 N N . ARG A 1 190 ? 24.885 0.144 -21.263 1.00 86.19 190 ARG A N 1
ATOM 1532 C CA . ARG A 1 190 ? 25.948 -0.430 -20.429 1.00 86.19 190 ARG A CA 1
ATOM 1533 C C . ARG A 1 190 ? 27.113 0.569 -20.348 1.00 86.19 190 ARG A C 1
ATOM 1535 O O . ARG A 1 190 ? 27.567 1.009 -21.413 1.00 86.19 190 ARG A O 1
ATOM 1542 N N . PRO A 1 191 ? 27.631 0.905 -19.148 1.00 84.31 191 PRO A N 1
ATOM 1543 C CA . PRO A 1 191 ? 28.719 1.868 -19.014 1.00 84.31 191 PRO A CA 1
ATOM 1544 C C . PRO A 1 191 ? 29.894 1.558 -19.946 1.00 84.31 191 PRO A C 1
ATOM 1546 O O . PRO A 1 191 ? 30.314 0.405 -20.078 1.00 84.31 191 PRO A O 1
ATOM 1549 N N . GLY A 1 192 ? 30.392 2.591 -20.628 1.00 83.88 192 GLY A N 1
ATOM 1550 C CA . GLY A 1 192 ? 31.443 2.461 -21.642 1.00 83.88 192 GLY A CA 1
ATOM 1551 C C . GLY A 1 192 ? 30.962 1.995 -23.023 1.00 83.88 192 GLY A C 1
ATOM 1552 O O . GLY A 1 192 ? 31.788 1.740 -23.893 1.00 83.88 192 GLY A O 1
ATOM 1553 N N . THR A 1 193 ? 29.650 1.882 -23.255 1.00 83.88 193 THR A N 1
ATOM 1554 C CA . THR A 1 193 ? 29.070 1.576 -24.572 1.00 83.88 193 THR A CA 1
ATOM 1555 C C . THR A 1 193 ? 27.945 2.548 -24.924 1.00 83.88 193 THR A C 1
ATOM 1557 O O . THR A 1 193 ? 27.355 3.167 -24.044 1.00 83.88 193 THR A O 1
ATOM 1560 N N . SER A 1 194 ? 27.629 2.659 -26.215 1.00 85.69 194 SER A N 1
ATOM 1561 C CA . SER A 1 194 ? 26.531 3.487 -26.742 1.00 85.69 194 SER A CA 1
ATOM 1562 C C . SER A 1 194 ? 25.440 2.687 -27.463 1.00 85.69 194 SER A C 1
ATOM 1564 O O . SER A 1 194 ? 24.499 3.274 -27.983 1.00 85.69 194 SER A O 1
ATOM 1566 N N . HIS A 1 195 ? 25.581 1.362 -27.536 1.00 85.62 195 HIS A N 1
ATOM 1567 C CA . HIS A 1 195 ? 24.715 0.482 -28.331 1.00 85.62 195 HIS A CA 1
ATOM 1568 C C . HIS A 1 195 ? 24.220 -0.750 -27.562 1.00 85.62 195 HIS A C 1
ATOM 1570 O O . HIS A 1 195 ? 23.341 -1.456 -28.044 1.00 85.62 195 HIS A O 1
ATOM 1576 N N . ASP A 1 196 ? 24.766 -1.026 -26.374 1.00 85.25 196 ASP A N 1
ATOM 1577 C CA . ASP A 1 196 ? 24.324 -2.140 -25.533 1.00 85.25 196 ASP A CA 1
ATOM 1578 C C . ASP A 1 196 ? 23.248 -1.634 -24.562 1.00 85.25 196 ASP A C 1
ATOM 1580 O O . ASP A 1 196 ? 23.558 -1.210 -23.445 1.00 85.25 196 ASP A O 1
ATOM 1584 N N . LEU A 1 197 ? 22.001 -1.580 -25.043 1.00 86.00 197 LEU A N 1
ATOM 1585 C CA . LEU A 1 197 ? 20.847 -1.108 -24.277 1.00 86.00 197 LEU A CA 1
ATOM 1586 C C . LEU A 1 197 ? 20.502 -2.099 -23.161 1.00 86.00 197 LEU A C 1
ATOM 1588 O O . LEU A 1 197 ? 20.359 -3.300 -23.387 1.00 86.00 197 LEU A O 1
ATOM 1592 N N . ARG A 1 198 ? 20.336 -1.568 -21.955 1.00 84.75 198 ARG A N 1
ATOM 1593 C CA . ARG A 1 198 ? 19.986 -2.279 -20.728 1.00 84.75 198 ARG A CA 1
ATOM 1594 C C . ARG A 1 198 ? 18.777 -1.623 -20.083 1.00 84.75 198 ARG A C 1
ATOM 1596 O O . ARG A 1 198 ? 18.479 -0.457 -20.341 1.00 84.75 198 ARG A O 1
ATOM 1603 N N . TYR A 1 199 ? 18.110 -2.384 -19.228 1.00 84.56 199 TYR A N 1
ATOM 1604 C CA . TYR A 1 199 ? 17.023 -1.895 -18.398 1.00 84.56 199 TYR A CA 1
ATOM 1605 C C . TYR A 1 199 ? 17.339 -2.120 -16.926 1.00 84.56 199 TYR A C 1
ATOM 1607 O O . TYR A 1 199 ? 18.094 -3.026 -16.568 1.00 84.56 199 TYR A O 1
ATOM 1615 N N . ALA A 1 200 ? 16.721 -1.318 -16.071 1.00 85.06 200 ALA A N 1
ATOM 1616 C CA . ALA A 1 200 ? 16.716 -1.539 -14.639 1.00 85.06 200 ALA A CA 1
ATOM 1617 C C . ALA A 1 200 ? 15.310 -1.344 -14.092 1.00 85.06 200 ALA A C 1
ATOM 1619 O O . ALA A 1 200 ? 14.556 -0.494 -14.569 1.00 85.06 200 ALA A O 1
ATOM 1620 N N . THR A 1 201 ? 14.986 -2.124 -13.061 1.00 88.94 201 THR A N 1
ATOM 1621 C CA . THR A 1 201 ? 13.785 -1.888 -12.269 1.00 88.94 201 THR A CA 1
ATOM 1622 C C . THR A 1 201 ? 14.129 -1.709 -10.817 1.00 88.94 201 THR A C 1
ATOM 1624 O O . THR A 1 201 ? 14.676 -2.602 -10.167 1.00 88.94 201 THR A O 1
ATOM 1627 N N . PHE A 1 202 ? 13.784 -0.525 -10.332 1.00 90.44 202 PHE A N 1
ATOM 1628 C CA . PHE A 1 202 ? 13.934 -0.131 -8.951 1.00 90.44 202 PHE A CA 1
ATOM 1629 C C . PHE A 1 202 ? 12.622 -0.350 -8.213 1.00 90.44 202 PHE A C 1
ATOM 1631 O O . PHE A 1 202 ? 11.549 -0.050 -8.736 1.00 90.44 202 PHE A O 1
ATOM 1638 N N . ASN A 1 203 ? 12.706 -0.829 -6.980 1.00 91.50 203 ASN A N 1
ATOM 1639 C CA . ASN A 1 203 ? 11.560 -0.967 -6.096 1.00 91.50 203 ASN A CA 1
ATOM 1640 C C . ASN A 1 203 ? 11.699 -0.049 -4.894 1.00 91.50 203 ASN A C 1
ATOM 1642 O O . ASN A 1 203 ? 12.793 0.110 -4.354 1.00 91.50 203 ASN A O 1
ATOM 1646 N N . GLY A 1 204 ? 10.577 0.490 -4.441 1.00 90.69 204 GLY A N 1
ATOM 1647 C CA . GLY A 1 204 ? 10.472 1.088 -3.119 1.00 90.69 204 GLY A CA 1
ATOM 1648 C C . GLY A 1 204 ? 9.280 0.509 -2.376 1.00 90.69 204 GLY A C 1
ATOM 1649 O O . GLY A 1 204 ? 8.309 0.051 -2.985 1.00 90.69 204 GLY A O 1
ATOM 1650 N N . SER A 1 205 ? 9.377 0.496 -1.053 1.00 87.06 205 SER A N 1
ATOM 1651 C CA . SER A 1 205 ? 8.301 0.021 -0.190 1.00 87.06 205 SER A CA 1
ATOM 1652 C C . SER A 1 205 ? 7.140 1.009 -0.181 1.00 87.06 205 SER A C 1
ATOM 1654 O O . SER A 1 205 ? 7.332 2.216 -0.327 1.00 87.06 205 SER A O 1
ATOM 1656 N N . GLY A 1 206 ? 5.931 0.491 0.022 1.00 83.12 206 GLY A N 1
ATOM 1657 C CA . GLY A 1 206 ? 4.816 1.319 0.454 1.00 83.12 206 GLY A CA 1
ATOM 1658 C C . GLY A 1 206 ? 5.099 1.824 1.861 1.00 83.12 206 GLY A C 1
ATOM 1659 O O . GLY A 1 206 ? 5.806 1.164 2.627 1.00 83.12 206 GLY A O 1
ATOM 1660 N N . ALA A 1 207 ? 4.587 3.000 2.197 1.00 77.62 207 ALA A N 1
ATOM 1661 C CA . ALA A 1 207 ? 4.665 3.491 3.562 1.00 77.62 207 ALA A CA 1
ATOM 1662 C C . ALA A 1 207 ? 3.443 4.337 3.887 1.00 77.62 207 ALA A C 1
ATOM 1664 O O . ALA A 1 207 ? 3.040 5.208 3.114 1.00 77.62 207 ALA A O 1
ATOM 1665 N N . GLY A 1 208 ? 2.878 4.089 5.055 1.00 72.69 208 GLY A N 1
ATOM 1666 C CA . GLY A 1 208 ? 1.774 4.836 5.619 1.00 72.69 208 GLY A CA 1
ATOM 1667 C C . GLY A 1 208 ? 1.143 4.036 6.739 1.00 72.69 208 GLY A C 1
ATOM 1668 O O . GLY A 1 208 ? 1.143 2.810 6.700 1.00 72.69 208 GLY A O 1
ATOM 1669 N N . ASP A 1 209 ? 0.636 4.750 7.728 1.00 71.88 209 ASP A N 1
ATOM 1670 C CA . ASP A 1 209 ? 0.017 4.166 8.907 1.00 71.88 209 ASP A CA 1
ATOM 1671 C C . ASP A 1 209 ? -1.140 5.052 9.373 1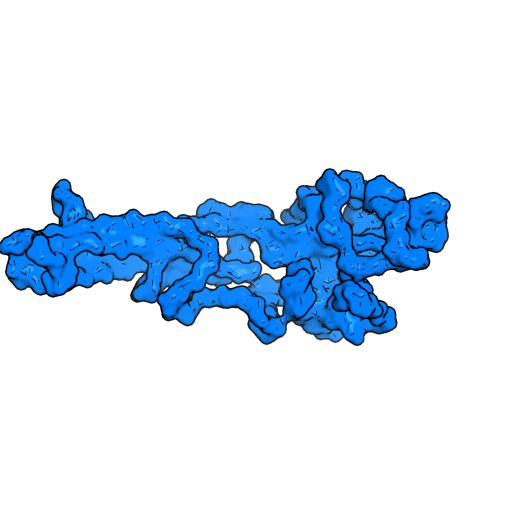.00 71.88 209 ASP A C 1
ATOM 1673 O O . ASP A 1 209 ? -1.173 6.254 9.073 1.00 71.88 209 ASP A O 1
ATOM 1677 N N . VAL A 1 210 ? -2.076 4.453 10.101 1.00 75.44 210 VAL A N 1
ATOM 1678 C CA . VAL A 1 210 ? -3.194 5.134 10.751 1.00 75.44 210 VAL A CA 1
ATOM 1679 C C . VAL A 1 210 ? -3.045 4.930 12.247 1.00 75.44 210 VAL A C 1
ATOM 1681 O O . VAL A 1 210 ? -3.207 3.823 12.753 1.00 75.44 210 VAL A O 1
ATOM 1684 N N . ALA A 1 211 ? -2.779 6.016 12.967 1.00 80.81 211 ALA A N 1
ATOM 1685 C CA . ALA A 1 211 ? -2.779 5.981 14.419 1.00 80.81 211 ALA A CA 1
ATOM 1686 C C . ALA A 1 211 ? -4.221 6.084 14.923 1.00 80.81 211 ALA A C 1
ATOM 1688 O O . ALA A 1 211 ? -4.926 7.045 14.597 1.00 80.81 211 ALA A O 1
ATOM 1689 N N . VAL A 1 212 ? -4.644 5.119 15.736 1.00 78.12 212 VAL A N 1
ATOM 1690 C CA . VAL A 1 212 ? -5.948 5.114 16.408 1.00 78.12 212 VAL A CA 1
ATOM 1691 C C . VAL A 1 212 ? -5.769 5.198 17.915 1.00 78.12 212 VAL A C 1
ATOM 1693 O O . VAL A 1 212 ? -4.805 4.662 18.459 1.00 78.12 212 VAL A O 1
ATOM 1696 N N . THR A 1 213 ? -6.718 5.838 18.591 1.00 84.69 213 THR A N 1
ATOM 1697 C CA . THR A 1 213 ? -6.858 5.730 20.045 1.00 84.69 213 THR A CA 1
ATOM 1698 C C . THR A 1 213 ? -8.177 5.114 20.427 1.00 84.69 213 THR A C 1
ATOM 1700 O O . THR A 1 213 ? -9.175 5.288 19.727 1.00 84.69 213 THR A O 1
ATOM 1703 N N . ALA A 1 214 ? -8.139 4.409 21.551 1.00 84.19 214 ALA A N 1
ATOM 1704 C CA . ALA A 1 214 ? -9.277 3.837 22.233 1.00 84.19 214 ALA A CA 1
ATOM 1705 C C . ALA A 1 214 ? -9.308 4.391 23.656 1.00 84.19 214 ALA A C 1
ATOM 1707 O O . ALA A 1 214 ? -8.270 4.460 24.315 1.00 84.19 214 ALA A O 1
ATOM 1708 N N . ASP A 1 215 ? -10.498 4.755 24.103 1.00 87.19 215 ASP A N 1
ATOM 1709 C CA . ASP A 1 215 ? -10.771 5.255 25.439 1.00 87.19 215 ASP A CA 1
ATOM 1710 C C . ASP A 1 215 ? -11.944 4.468 26.031 1.00 87.19 215 ASP A C 1
ATOM 1712 O O . ASP A 1 215 ? -12.819 3.976 25.304 1.00 87.19 215 ASP A O 1
ATOM 1716 N N . ILE A 1 216 ? -11.974 4.359 27.356 1.00 87.81 216 ILE A N 1
ATOM 1717 C CA . ILE A 1 216 ? -13.108 3.833 28.115 1.00 87.81 216 ILE A CA 1
ATOM 1718 C C . ILE A 1 216 ? -13.427 4.764 29.283 1.00 87.81 216 ILE A C 1
ATOM 1720 O O . ILE A 1 216 ? -12.542 5.239 29.991 1.00 87.81 216 ILE A O 1
ATOM 1724 N N . GLU A 1 217 ? -14.713 5.025 29.462 1.00 89.69 217 GLU A N 1
ATOM 1725 C CA . GLU A 1 217 ? -15.269 5.910 30.476 1.00 89.69 217 GLU A CA 1
ATOM 1726 C C . GLU A 1 217 ? -16.328 5.141 31.270 1.00 89.69 217 GLU A C 1
ATOM 1728 O O . GLU A 1 217 ? -17.279 4.606 30.696 1.00 89.69 217 GLU A O 1
ATOM 1733 N N . LEU A 1 218 ? -16.189 5.088 32.596 1.00 90.06 218 LEU A N 1
ATOM 1734 C CA . LEU A 1 218 ? -17.247 4.585 33.473 1.00 90.06 218 LEU A CA 1
ATOM 1735 C C . LEU A 1 218 ? -18.321 5.671 33.598 1.00 90.06 218 LEU A C 1
ATOM 1737 O O . LEU A 1 218 ? -18.033 6.783 34.034 1.00 90.06 218 LEU A O 1
ATOM 1741 N N . LEU A 1 219 ? -19.558 5.359 33.209 1.00 91.56 219 LEU A N 1
ATOM 1742 C CA . LEU A 1 219 ? -20.649 6.341 33.162 1.00 91.56 219 LEU A CA 1
ATOM 1743 C C . LEU A 1 219 ? -21.262 6.603 34.539 1.00 91.56 219 LEU A C 1
ATOM 1745 O O . LEU A 1 219 ? -21.914 7.621 34.757 1.00 91.56 219 LEU A O 1
ATOM 1749 N N . THR A 1 220 ? -21.070 5.676 35.473 1.00 87.69 220 THR A N 1
ATOM 1750 C CA . THR A 1 220 ? -21.392 5.866 36.888 1.00 87.69 220 THR A CA 1
ATOM 1751 C C . THR A 1 220 ? -20.089 5.863 37.668 1.00 87.69 220 THR A C 1
ATOM 1753 O O . THR A 1 220 ? -19.377 4.865 37.586 1.00 87.69 220 THR A O 1
ATOM 1756 N N . PRO A 1 221 ? -19.745 6.931 38.403 1.00 83.06 221 PRO A N 1
ATOM 1757 C CA . PRO A 1 221 ? -18.521 6.951 39.189 1.00 83.06 221 PRO A CA 1
ATOM 1758 C C . PRO A 1 221 ? -18.587 5.906 40.314 1.00 83.06 221 PRO A C 1
ATOM 1760 O O . PRO A 1 221 ? -19.673 5.655 40.848 1.00 83.06 221 PRO A O 1
ATOM 1763 N N . PRO A 1 222 ? -17.448 5.299 40.687 1.00 83.12 222 PRO A N 1
ATOM 1764 C CA . PRO A 1 222 ? -17.382 4.462 41.878 1.00 83.12 222 PRO A CA 1
ATOM 1765 C C . PRO A 1 222 ? -17.627 5.288 43.153 1.00 83.12 222 PRO A C 1
ATOM 1767 O O . PRO A 1 222 ? -17.655 6.524 43.123 1.00 83.12 222 PRO A O 1
ATOM 1770 N N . SER A 1 223 ? -17.774 4.614 44.296 1.00 80.19 223 SER A N 1
ATOM 1771 C CA . SER A 1 223 ? -17.768 5.275 45.602 1.00 80.19 223 SER A CA 1
ATOM 1772 C C . SER A 1 223 ? -16.432 5.981 45.873 1.00 80.19 223 SER A C 1
ATOM 1774 O O . SER A 1 223 ? -15.456 5.836 45.139 1.00 80.19 223 SER A O 1
ATOM 1776 N N . ALA A 1 224 ? -16.386 6.799 46.930 1.00 75.31 224 ALA A N 1
ATOM 1777 C CA . ALA A 1 224 ? -15.237 7.658 47.247 1.00 75.31 224 ALA A CA 1
ATOM 1778 C C . ALA A 1 224 ? -13.911 6.900 47.481 1.00 75.31 224 ALA A C 1
ATOM 1780 O O . ALA A 1 224 ? -12.841 7.497 47.405 1.00 75.31 224 ALA A O 1
ATOM 1781 N N . ASP A 1 225 ? -13.982 5.600 47.755 1.00 78.19 225 ASP A N 1
ATOM 1782 C CA . ASP A 1 225 ? -12.864 4.660 47.882 1.00 78.19 225 ASP A CA 1
ATOM 1783 C C . ASP A 1 225 ? -12.433 4.029 46.541 1.00 78.19 225 ASP A C 1
ATOM 1785 O O . ASP A 1 225 ? -11.552 3.173 46.513 1.00 78.19 225 ASP A O 1
ATOM 1789 N N . GLY A 1 226 ? -13.033 4.448 45.422 1.00 77.19 226 GLY A N 1
ATOM 1790 C CA . GLY A 1 226 ? -12.725 3.960 44.078 1.00 77.19 226 GLY A CA 1
ATOM 1791 C C . GLY A 1 226 ? -13.381 2.626 43.723 1.00 77.19 226 GLY A C 1
ATOM 1792 O O . GLY A 1 226 ? -13.032 2.047 42.694 1.00 77.19 226 GLY A O 1
ATOM 1793 N N . CYS A 1 227 ? -14.329 2.147 44.533 1.00 81.56 227 CYS A N 1
ATOM 1794 C CA . CYS A 1 227 ? -14.928 0.826 44.371 1.00 81.56 227 CYS A CA 1
ATOM 1795 C C . CYS A 1 227 ? -16.407 0.865 43.957 1.00 81.56 227 CYS A C 1
ATOM 1797 O O . CYS A 1 227 ? -17.098 1.867 44.120 1.00 81.56 227 CYS A O 1
ATOM 1799 N N . TYR A 1 228 ? -16.919 -0.244 43.426 1.00 82.94 228 TYR A N 1
ATOM 1800 C CA . TYR A 1 228 ? -18.364 -0.466 43.300 1.00 82.94 228 TYR A CA 1
ATOM 1801 C C . TYR A 1 228 ? -18.834 -1.451 44.361 1.00 82.94 228 TYR A C 1
ATOM 1803 O O . TYR A 1 228 ? -18.116 -2.389 44.712 1.00 82.94 228 TYR A O 1
ATOM 1811 N N . VAL A 1 229 ? -20.055 -1.245 44.851 1.00 83.56 229 VAL A N 1
ATOM 1812 C CA . VAL A 1 229 ? -20.630 -2.032 45.941 1.00 83.56 229 VAL A CA 1
ATOM 1813 C C . VAL A 1 229 ? -21.877 -2.761 45.461 1.00 83.56 229 VAL A C 1
ATOM 1815 O O . VAL A 1 229 ? -22.776 -2.152 44.889 1.00 83.56 229 VAL A O 1
ATOM 1818 N N . ILE A 1 230 ? -21.950 -4.065 45.742 1.00 83.31 230 ILE A N 1
ATOM 1819 C CA . ILE A 1 230 ? -23.200 -4.826 45.632 1.00 83.31 230 ILE A CA 1
ATOM 1820 C C . ILE A 1 230 ? -23.946 -4.704 46.962 1.00 83.31 230 ILE A C 1
ATOM 1822 O O . ILE A 1 230 ? -23.551 -5.314 47.967 1.00 83.31 230 ILE A O 1
ATOM 1826 N N . ASP A 1 231 ? -25.035 -3.937 46.965 1.00 82.50 231 ASP A N 1
ATOM 1827 C CA . ASP A 1 231 ? -25.887 -3.741 48.139 1.00 82.50 231 ASP A CA 1
ATOM 1828 C C . ASP A 1 231 ? -26.328 -5.066 48.752 1.00 82.50 231 ASP A C 1
ATOM 1830 O O . ASP A 1 231 ? -26.619 -6.018 48.040 1.00 82.50 231 ASP A O 1
ATOM 1834 N N . ALA A 1 232 ? -26.426 -5.139 50.082 1.00 79.75 232 ALA A N 1
ATOM 1835 C CA . ALA A 1 232 ? -26.687 -6.393 50.802 1.00 79.75 232 ALA A CA 1
ATOM 1836 C C . ALA A 1 232 ? -27.991 -7.116 50.403 1.00 79.75 232 ALA A C 1
ATOM 1838 O O . ALA A 1 232 ? -28.119 -8.303 50.679 1.00 79.75 232 ALA A O 1
ATOM 1839 N N . GLN A 1 233 ? -28.937 -6.400 49.788 1.00 84.06 233 GLN A N 1
ATOM 1840 C CA . GLN A 1 233 ? -30.218 -6.924 49.297 1.00 84.06 233 GLN A CA 1
ATOM 1841 C C . GLN A 1 233 ? -30.214 -7.213 47.783 1.00 84.06 233 GLN A C 1
ATOM 1843 O O . GLN A 1 233 ? -31.235 -7.621 47.240 1.00 84.06 233 GLN A O 1
ATOM 1848 N N . ALA A 1 234 ? -29.094 -6.972 47.100 1.00 83.75 234 ALA A N 1
ATOM 1849 C CA . ALA A 1 234 ? -28.911 -7.199 45.675 1.00 83.75 234 ALA A CA 1
ATOM 1850 C C . ALA A 1 234 ? -27.952 -8.370 45.420 1.00 83.75 234 ALA A C 1
ATOM 1852 O O . ALA A 1 234 ? -26.967 -8.575 46.144 1.00 83.75 234 ALA A O 1
ATOM 1853 N N . ASP A 1 235 ? -28.222 -9.110 44.348 1.00 86.75 235 ASP A N 1
ATOM 1854 C CA . ASP A 1 235 ? -27.383 -10.220 43.889 1.00 86.75 235 ASP A CA 1
ATOM 1855 C C . ASP A 1 235 ? -26.331 -9.781 42.863 1.00 86.75 235 ASP A C 1
ATOM 1857 O O . ASP A 1 235 ? -25.355 -10.497 42.640 1.00 86.75 235 ASP A O 1
ATOM 1861 N N . GLU A 1 236 ? -26.485 -8.594 42.273 1.00 88.69 236 GLU A N 1
ATOM 1862 C CA . GLU A 1 236 ? -25.586 -8.054 41.256 1.00 88.69 236 GLU A CA 1
ATOM 1863 C C . GLU A 1 236 ? -25.423 -6.533 41.355 1.00 88.69 236 GLU A C 1
ATOM 1865 O O . GLU A 1 236 ? -26.258 -5.835 41.933 1.00 88.69 236 GLU A O 1
ATOM 1870 N N . VAL A 1 237 ? -24.352 -6.023 40.747 1.00 88.50 237 VAL A N 1
ATOM 1871 C CA . VAL A 1 237 ? -24.194 -4.608 40.392 1.00 88.50 237 VAL A CA 1
ATOM 1872 C C . VAL A 1 237 ? -24.044 -4.488 38.878 1.00 88.50 237 VAL A C 1
ATOM 1874 O O . VAL A 1 237 ? -23.377 -5.304 38.237 1.00 88.50 237 VAL A O 1
ATOM 1877 N N . VAL A 1 238 ? -24.675 -3.464 38.306 1.00 90.62 238 VAL A N 1
ATOM 1878 C CA . VAL A 1 238 ? -24.585 -3.133 36.883 1.00 90.62 238 VAL A CA 1
ATOM 1879 C C . VAL A 1 238 ? -23.826 -1.822 36.749 1.00 90.62 238 VAL A C 1
ATOM 1881 O O . VAL A 1 238 ? -24.279 -0.786 37.230 1.00 90.62 238 VAL A O 1
ATOM 1884 N N . ILE A 1 239 ? -22.667 -1.872 36.100 1.00 90.44 239 ILE A N 1
ATOM 1885 C CA . ILE A 1 239 ? -21.771 -0.730 35.928 1.00 90.44 239 ILE A CA 1
ATOM 1886 C C . ILE A 1 239 ? -21.833 -0.309 34.457 1.00 90.44 239 ILE A C 1
ATOM 1888 O O . ILE A 1 239 ? -21.261 -1.002 33.611 1.00 90.44 239 ILE A O 1
ATOM 1892 N N . PRO A 1 240 ? -22.543 0.778 34.108 1.00 92.81 240 PRO A N 1
ATOM 1893 C CA . PRO A 1 240 ? -22.572 1.269 32.738 1.00 92.81 240 PRO A CA 1
ATOM 1894 C C . PRO A 1 240 ? -21.234 1.922 32.379 1.00 92.81 240 PRO A C 1
ATOM 1896 O O . PRO A 1 240 ? -20.659 2.680 33.166 1.00 92.81 240 PRO A O 1
ATOM 1899 N N . TYR A 1 241 ? -20.749 1.659 31.171 1.00 91.56 241 TYR A N 1
ATOM 1900 C CA . TYR A 1 241 ? -19.533 2.266 30.638 1.00 91.56 241 TYR A CA 1
ATOM 1901 C C . TYR A 1 241 ? -19.667 2.554 29.143 1.00 91.56 241 TYR A C 1
ATOM 1903 O O . TYR A 1 241 ? -20.466 1.945 28.427 1.00 91.56 241 TYR A O 1
ATOM 1911 N N . ARG A 1 242 ? -18.866 3.507 28.673 1.00 92.94 242 ARG A N 1
ATOM 1912 C CA . ARG A 1 242 ? -18.754 3.894 27.273 1.00 92.94 242 ARG A CA 1
ATOM 1913 C C . ARG A 1 242 ? -17.344 3.613 26.797 1.00 92.94 242 ARG A C 1
ATOM 1915 O O . ARG A 1 242 ? -16.381 4.104 27.374 1.00 92.94 242 ARG A O 1
ATOM 1922 N N . MET A 1 243 ? -17.228 2.873 25.709 1.00 90.94 243 MET A N 1
ATOM 1923 C CA . MET A 1 243 ? -15.981 2.773 24.961 1.00 90.94 243 MET A CA 1
ATOM 1924 C C . MET A 1 243 ? -16.057 3.712 23.773 1.00 90.94 243 MET A C 1
ATOM 1926 O O . MET A 1 243 ? -17.101 3.816 23.122 1.00 90.94 243 MET A O 1
ATOM 1930 N N . SER A 1 244 ? -14.958 4.390 23.474 1.00 90.44 244 SER A N 1
ATOM 1931 C CA . SER A 1 244 ? -14.850 5.216 22.283 1.00 90.44 244 SER A CA 1
ATOM 1932 C C . SER A 1 244 ? -13.524 5.001 21.576 1.00 90.44 244 SER A C 1
ATOM 1934 O O . SER A 1 244 ? -12.543 4.585 22.184 1.00 90.44 244 SER A O 1
ATOM 1936 N N . GLY A 1 245 ? -13.497 5.263 20.277 1.00 88.88 245 GLY A N 1
ATOM 1937 C CA . GLY A 1 245 ? -12.271 5.251 19.502 1.00 88.88 245 GLY A CA 1
ATOM 1938 C C . GLY A 1 245 ? -12.278 6.312 18.422 1.00 88.88 245 GLY A C 1
ATOM 1939 O O . GLY A 1 245 ? -13.336 6.789 18.005 1.00 88.88 245 GLY A O 1
ATOM 1940 N N . ARG A 1 246 ? -11.089 6.714 17.981 1.00 90.31 246 ARG A N 1
ATOM 1941 C CA . ARG A 1 246 ? -10.924 7.711 16.923 1.00 90.31 246 ARG A CA 1
ATOM 1942 C C . ARG A 1 246 ? -9.609 7.547 16.181 1.00 90.31 246 ARG A C 1
ATOM 1944 O O . ARG A 1 246 ? -8.639 7.022 16.723 1.00 90.31 246 ARG A O 1
ATOM 1951 N N . ILE A 1 247 ? -9.560 8.081 14.967 1.00 87.31 247 ILE A N 1
ATOM 1952 C CA . ILE A 1 247 ? -8.311 8.253 14.225 1.00 87.31 247 ILE A CA 1
ATOM 1953 C C . ILE A 1 247 ? -7.625 9.518 14.732 1.00 87.31 247 ILE A C 1
ATOM 1955 O O . ILE A 1 247 ? -8.227 10.591 14.767 1.00 87.31 247 ILE A O 1
ATOM 1959 N N . GLN A 1 248 ? -6.362 9.392 15.131 1.00 86.56 248 GLN A N 1
ATOM 1960 C CA . GLN A 1 248 ? -5.540 10.518 15.563 1.00 86.56 248 GLN A CA 1
ATOM 1961 C C . GLN A 1 248 ? -4.763 11.142 14.412 1.00 86.56 248 GLN A C 1
ATOM 1963 O O . GLN A 1 248 ? -4.654 12.363 14.325 1.00 86.56 248 GLN A O 1
ATOM 1968 N N . SER A 1 249 ? -4.178 10.315 13.545 1.00 81.50 249 SER A N 1
ATOM 1969 C CA . SER A 1 249 ? -3.375 10.810 12.430 1.00 81.50 249 SER A CA 1
ATOM 1970 C C . SER A 1 249 ? -3.195 9.772 11.329 1.00 81.50 249 SER A C 1
ATOM 1972 O O . SER A 1 249 ? -3.340 8.568 11.544 1.00 81.50 249 SER A O 1
ATOM 1974 N N . TYR A 1 250 ? -2.836 10.277 10.149 1.00 82.56 250 TYR A N 1
ATOM 1975 C CA . TYR A 1 250 ? -2.418 9.500 8.991 1.00 82.56 250 TYR A CA 1
ATOM 1976 C C . TYR A 1 250 ? -0.966 9.838 8.659 1.00 82.56 250 TYR A C 1
ATOM 1978 O O . TYR A 1 250 ? -0.594 11.013 8.635 1.00 82.56 250 TYR A O 1
ATOM 1986 N N . THR A 1 251 ? -0.153 8.837 8.333 1.00 77.88 251 THR A N 1
ATOM 1987 C CA . THR A 1 251 ? 1.247 9.033 7.925 1.00 77.88 251 THR A CA 1
ATOM 1988 C C . THR A 1 251 ? 1.517 8.485 6.520 1.00 77.88 251 THR A C 1
ATOM 1990 O O . THR A 1 251 ? 0.702 7.765 5.941 1.00 77.88 251 THR A O 1
ATOM 1993 N N . GLY A 1 252 ? 2.658 8.852 5.925 1.00 80.88 252 GLY A N 1
ATOM 1994 C CA . GLY A 1 252 ? 3.104 8.331 4.626 1.00 80.88 252 GLY A CA 1
ATOM 1995 C C . GLY A 1 252 ? 2.111 8.608 3.495 1.00 80.88 252 GLY A C 1
ATOM 1996 O O . GLY A 1 252 ? 1.869 9.769 3.157 1.00 80.88 252 GLY A O 1
ATOM 1997 N N . LEU A 1 253 ? 1.538 7.552 2.916 1.00 82.75 253 LEU A N 1
ATOM 1998 C CA . LEU A 1 253 ? 0.484 7.595 1.898 1.00 82.75 253 LEU A CA 1
ATOM 1999 C C . LEU A 1 253 ? -0.925 7.322 2.436 1.00 82.75 253 LEU A C 1
ATOM 2001 O O . LEU A 1 253 ? -1.872 7.517 1.680 1.00 82.75 253 LEU A O 1
ATOM 2005 N N . ALA A 1 254 ? -1.076 6.944 3.708 1.00 80.69 254 ALA A N 1
ATOM 2006 C CA . ALA A 1 254 ? -2.379 6.646 4.295 1.00 80.69 254 ALA A CA 1
ATOM 2007 C C . ALA A 1 254 ? -3.283 7.888 4.298 1.00 80.69 254 ALA A C 1
ATOM 2009 O O . ALA A 1 254 ? -2.827 9.012 4.541 1.00 80.69 254 ALA A O 1
ATOM 2010 N N . SER A 1 255 ? -4.568 7.722 4.022 1.00 78.06 255 SER A N 1
ATOM 2011 C CA . SER A 1 255 ? -5.557 8.797 4.072 1.00 78.06 255 SER A CA 1
ATOM 2012 C C . SER A 1 255 ? -6.922 8.278 4.505 1.00 78.06 255 SER A C 1
ATOM 2014 O O . SER A 1 255 ? -7.203 7.089 4.403 1.00 78.06 255 SER A O 1
ATOM 2016 N N . ASN A 1 256 ? -7.808 9.182 4.927 1.00 77.31 256 ASN A N 1
ATOM 2017 C CA . ASN A 1 256 ? -9.184 8.827 5.288 1.00 77.31 256 ASN A CA 1
ATOM 2018 C C . ASN A 1 256 ? -9.934 8.137 4.134 1.00 77.31 256 ASN A C 1
ATOM 2020 O O . ASN A 1 256 ? -10.731 7.238 4.366 1.00 77.31 256 ASN A O 1
ATOM 2024 N N . ARG A 1 257 ? -9.616 8.477 2.877 1.00 73.75 257 ARG A N 1
ATOM 2025 C CA . ARG A 1 257 ? -10.210 7.812 1.703 1.00 73.75 257 ARG A CA 1
ATOM 2026 C C . ARG A 1 257 ? -9.850 6.332 1.610 1.00 73.75 257 ARG A C 1
ATOM 2028 O O . ARG A 1 257 ? -10.576 5.581 0.968 1.00 73.75 257 ARG A O 1
ATOM 2035 N N . ASP A 1 258 ? -8.748 5.939 2.236 1.00 67.38 258 ASP A N 1
ATOM 2036 C CA . ASP A 1 258 ? -8.302 4.556 2.299 1.00 67.38 258 ASP A CA 1
ATOM 2037 C C . ASP A 1 258 ? -8.940 3.821 3.487 1.00 67.38 258 ASP A C 1
ATOM 2039 O O . ASP A 1 258 ? -8.743 2.625 3.627 1.00 67.38 258 ASP A O 1
ATOM 2043 N N . VAL A 1 259 ? -9.715 4.481 4.353 1.00 74.19 259 VAL A N 1
ATOM 2044 C CA . VAL A 1 259 ? -10.406 3.828 5.471 1.00 74.19 259 VAL A CA 1
ATOM 2045 C C . VAL A 1 259 ? -11.748 3.290 4.996 1.00 74.19 259 VAL A C 1
ATOM 2047 O O . VAL A 1 259 ? -12.651 4.049 4.643 1.00 74.19 259 VAL A O 1
ATOM 2050 N N . ARG A 1 260 ? -11.900 1.963 5.020 1.00 69.81 260 ARG A N 1
ATOM 2051 C CA . ARG A 1 260 ? -13.153 1.302 4.640 1.00 69.81 260 ARG A CA 1
ATOM 2052 C C . ARG A 1 260 ? -14.080 1.104 5.822 1.00 69.81 260 ARG A C 1
ATOM 2054 O O . ARG A 1 260 ? -15.277 1.370 5.742 1.00 69.81 260 ARG A O 1
ATOM 2061 N N . PHE A 1 261 ? -13.516 0.551 6.884 1.00 74.00 261 PHE A N 1
ATOM 2062 C CA . PHE A 1 261 ? -14.225 0.245 8.108 1.00 74.00 261 PHE A CA 1
ATOM 2063 C C . PHE A 1 261 ? -13.391 0.752 9.266 1.00 74.00 261 PHE A C 1
ATOM 2065 O O . PHE A 1 261 ? -12.167 0.682 9.249 1.00 74.00 261 PHE A O 1
ATOM 2072 N N . CYS A 1 262 ? -14.058 1.258 10.278 1.00 80.56 262 CYS A N 1
ATOM 2073 C CA . CYS A 1 262 ? -13.433 1.655 11.518 1.00 80.56 262 CYS A CA 1
ATOM 2074 C C . CYS A 1 262 ? -14.413 1.389 12.646 1.00 80.56 262 CYS A C 1
ATOM 2076 O O . CYS A 1 262 ? -15.595 1.140 12.394 1.00 80.56 262 CYS A O 1
ATOM 2078 N N . GLY A 1 263 ? -13.943 1.415 13.881 1.00 84.25 263 GLY A N 1
ATOM 2079 C CA . GLY A 1 263 ? -14.809 1.135 15.007 1.00 84.25 263 GLY A CA 1
ATOM 2080 C C . GLY A 1 263 ? -14.080 1.099 16.330 1.00 84.25 263 GLY A C 1
ATOM 2081 O O . GLY A 1 263 ? -12.861 1.259 16.402 1.00 84.25 263 GLY A O 1
ATOM 2082 N N . ALA A 1 264 ? -14.864 0.895 17.379 1.00 85.56 264 ALA A N 1
ATOM 2083 C CA . ALA A 1 264 ? -14.376 0.758 18.739 1.00 85.56 264 ALA A CA 1
ATOM 2084 C C . ALA A 1 264 ? -15.216 -0.255 19.521 1.00 85.56 264 ALA A C 1
ATOM 2086 O O . ALA A 1 264 ? -16.384 -0.481 19.190 1.00 85.56 264 ALA A O 1
ATOM 2087 N N . GLY A 1 265 ? -14.620 -0.850 20.550 1.00 82.88 265 GLY A N 1
ATOM 2088 C CA . GLY A 1 265 ? -15.278 -1.756 21.484 1.00 82.88 265 GLY A CA 1
ATOM 2089 C C . GLY A 1 265 ? -14.388 -2.914 21.928 1.00 82.88 265 GLY A C 1
ATOM 2090 O O . GLY A 1 265 ? -13.162 -2.828 21.882 1.00 82.88 265 GLY A O 1
ATOM 2091 N N . HIS A 1 266 ? -15.028 -4.010 22.320 1.00 75.94 266 HIS A N 1
ATOM 2092 C CA . HIS A 1 266 ? -14.408 -5.293 22.653 1.00 75.94 266 HIS A CA 1
ATOM 2093 C C . 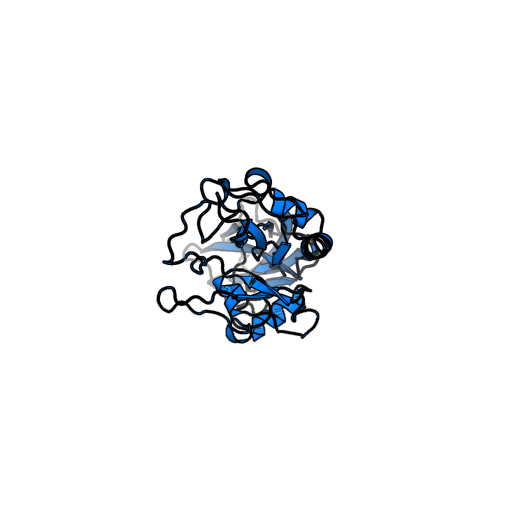HIS A 1 266 ? -15.266 -6.453 22.112 1.00 75.94 266 HIS A C 1
ATOM 2095 O O . HIS A 1 266 ? -16.222 -6.232 21.368 1.00 75.94 266 HIS A O 1
ATOM 2101 N N . ALA A 1 267 ? -14.964 -7.695 22.510 1.00 69.56 267 ALA A N 1
ATOM 2102 C CA . ALA A 1 267 ? -15.627 -8.904 22.007 1.00 69.56 267 ALA A CA 1
ATOM 2103 C C . ALA A 1 267 ? -17.168 -8.864 22.114 1.00 69.56 267 ALA A C 1
ATOM 2105 O O . ALA A 1 267 ? -17.849 -9.092 21.117 1.00 69.56 267 ALA A O 1
ATOM 2106 N N . ASP A 1 268 ? -17.712 -8.503 23.282 1.00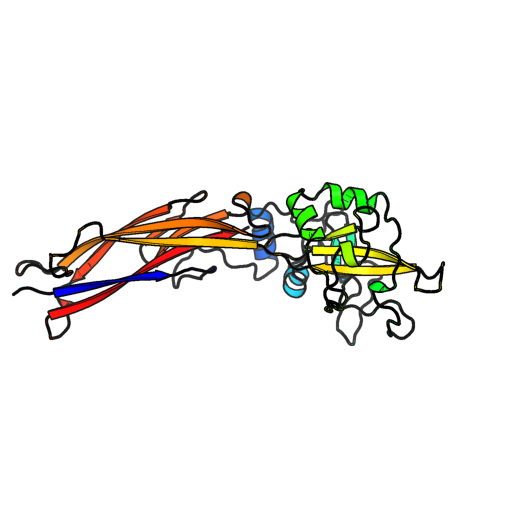 73.69 268 ASP A N 1
ATOM 2107 C CA . ASP A 1 268 ? -19.166 -8.552 23.527 1.00 73.69 268 ASP A CA 1
ATOM 2108 C C . ASP A 1 268 ? -19.951 -7.279 23.149 1.00 73.69 268 ASP A C 1
ATOM 2110 O O . ASP A 1 268 ? -21.181 -7.289 23.143 1.00 73.69 268 ASP A O 1
ATOM 2114 N N . ALA A 1 269 ? -19.274 -6.168 22.839 1.00 83.19 269 ALA A N 1
ATOM 2115 C CA . ALA A 1 269 ? -19.912 -4.899 22.494 1.00 83.19 269 ALA A CA 1
ATOM 2116 C C . ALA A 1 269 ? -18.984 -4.054 21.619 1.00 83.19 269 ALA A C 1
ATOM 2118 O O . ALA A 1 269 ? -17.896 -3.663 22.045 1.00 83.19 269 ALA A O 1
ATOM 2119 N N . TRP A 1 270 ? -19.423 -3.741 20.401 1.00 84.06 270 TRP A N 1
ATOM 2120 C CA . TRP A 1 270 ? -18.655 -2.942 19.452 1.00 84.06 270 TRP A CA 1
ATOM 2121 C C . TRP A 1 270 ? -19.556 -2.092 18.560 1.00 84.06 270 TRP A C 1
ATOM 2123 O O . TRP A 1 270 ? -20.743 -2.369 18.386 1.00 84.06 270 TRP A O 1
ATOM 2133 N N . VAL A 1 271 ? -18.968 -1.055 17.968 1.00 86.12 271 VAL A N 1
ATOM 2134 C CA . VAL A 1 271 ? -19.607 -0.204 16.962 1.00 86.12 271 VAL A CA 1
ATOM 2135 C C . VAL A 1 271 ? -18.750 -0.132 15.704 1.00 86.12 271 VAL A C 1
ATOM 2137 O O . VAL A 1 271 ? -17.529 0.007 15.783 1.00 86.12 271 VAL A O 1
ATOM 2140 N N . VAL A 1 272 ? -19.392 -0.202 14.535 1.00 83.50 272 VAL A N 1
ATOM 2141 C CA . VAL A 1 272 ? -18.775 0.210 13.268 1.00 83.50 272 VAL A CA 1
ATOM 2142 C C . VAL A 1 272 ? -19.018 1.700 13.082 1.00 83.50 272 VAL A C 1
ATOM 2144 O O . VAL A 1 272 ? -20.154 2.169 13.007 1.00 83.50 272 VAL A O 1
ATOM 2147 N N . GLY A 1 273 ? -17.923 2.438 13.017 1.00 80.62 273 GLY A N 1
ATOM 2148 C CA . GLY A 1 273 ? -17.873 3.864 12.789 1.00 80.62 273 GLY A CA 1
ATOM 2149 C C . GLY A 1 273 ? -17.824 4.259 11.315 1.00 80.62 273 GLY A C 1
ATOM 2150 O O . GLY A 1 273 ? -17.796 3.434 10.399 1.00 80.62 273 GLY A O 1
ATOM 2151 N N . ARG A 1 274 ? -17.795 5.575 11.095 1.00 81.94 274 ARG A N 1
ATOM 2152 C CA . ARG A 1 274 ? -17.457 6.215 9.819 1.00 81.94 274 ARG A CA 1
ATOM 2153 C C . ARG A 1 274 ? -16.564 7.424 10.084 1.00 81.94 274 ARG A C 1
ATOM 2155 O O . ARG A 1 274 ? -16.650 8.032 11.150 1.00 81.94 274 ARG A O 1
ATOM 2162 N N . GLY A 1 275 ? -15.745 7.789 9.099 1.00 84.38 275 GLY A N 1
ATOM 2163 C CA . GLY A 1 275 ? -14.821 8.920 9.212 1.00 84.38 275 GLY A CA 1
ATOM 2164 C C . GLY A 1 275 ? -13.811 8.749 10.353 1.00 84.38 275 GLY A C 1
ATOM 2165 O O . GLY A 1 275 ? -13.539 7.631 10.785 1.00 84.38 275 GLY A O 1
ATOM 2166 N N . ASP A 1 276 ? -13.285 9.866 10.860 1.00 88.94 276 ASP A N 1
ATOM 2167 C CA . ASP A 1 276 ? -12.209 9.878 11.867 1.00 88.94 276 ASP A CA 1
ATOM 2168 C C . ASP A 1 276 ? -12.696 9.675 13.318 1.00 88.94 276 ASP A C 1
ATOM 2170 O O . ASP A 1 276 ? -11.888 9.655 14.246 1.00 88.94 276 ASP A O 1
ATOM 2174 N N . GLY A 1 277 ? -14.004 9.506 13.529 1.00 88.44 277 GLY A N 1
ATOM 2175 C CA . GLY A 1 277 ? -14.611 9.352 14.852 1.00 88.44 277 GLY A CA 1
ATOM 2176 C C . GLY A 1 277 ? -14.926 10.681 15.559 1.00 88.44 277 GLY A C 1
ATOM 2177 O O . GLY A 1 277 ? -14.887 11.740 14.927 1.00 88.44 277 GLY A O 1
ATOM 2178 N N . PRO A 1 278 ? -15.258 10.646 16.863 1.00 91.88 278 PRO A N 1
ATOM 2179 C CA . PRO A 1 278 ? -15.254 9.457 17.713 1.00 91.88 278 PRO A CA 1
ATOM 2180 C C . PRO A 1 278 ? -16.379 8.476 17.358 1.00 91.88 278 PRO A C 1
ATOM 2182 O O . PRO A 1 278 ? -17.492 8.874 17.022 1.00 91.88 278 PRO A O 1
ATOM 2185 N N . TRP A 1 279 ? -16.079 7.185 17.435 1.00 91.69 279 TRP A N 1
ATOM 2186 C CA . TRP A 1 279 ? -17.057 6.101 17.367 1.00 91.69 279 TRP A CA 1
ATOM 2187 C C . TRP A 1 279 ? -17.228 5.571 18.779 1.00 91.69 279 TRP A C 1
ATOM 2189 O O . TRP A 1 279 ? -16.227 5.230 19.404 1.00 91.69 279 TRP A O 1
ATOM 2199 N N . SER A 1 280 ? -18.453 5.517 19.291 1.00 92.88 280 SER A N 1
ATOM 2200 C CA . SER A 1 280 ? -18.699 5.092 20.666 1.00 92.88 280 SER A CA 1
ATOM 2201 C C . SER A 1 280 ? -19.792 4.043 20.769 1.00 92.88 280 SER A C 1
ATOM 2203 O O . SER A 1 280 ? -20.768 4.065 20.020 1.00 92.88 280 SER A O 1
ATOM 2205 N N . VAL A 1 281 ? -19.619 3.142 21.730 1.00 92.19 281 VAL A N 1
ATOM 2206 C CA . VAL A 1 281 ? -20.613 2.152 22.138 1.00 92.19 281 VAL A CA 1
ATOM 2207 C C . VAL A 1 281 ? -20.770 2.224 23.650 1.00 92.19 281 VAL A C 1
ATOM 2209 O O . VAL A 1 281 ? -19.787 2.296 24.388 1.00 92.19 281 VAL A O 1
ATOM 2212 N N . GLU A 1 282 ? -22.018 2.245 24.098 1.00 94.38 282 GLU A N 1
ATOM 2213 C CA . GLU A 1 282 ? -22.370 2.147 25.510 1.00 94.38 282 GLU A CA 1
ATOM 2214 C C . GLU A 1 282 ? -22.849 0.735 25.800 1.00 94.38 282 GLU A C 1
ATOM 2216 O O . GLU A 1 282 ? -23.586 0.136 25.015 1.00 94.38 282 GLU A O 1
ATOM 2221 N N . THR A 1 283 ? -22.404 0.199 26.924 1.00 92.06 283 THR A N 1
ATOM 2222 C CA . THR A 1 283 ? -22.787 -1.125 27.399 1.00 92.06 283 THR A CA 1
ATOM 2223 C C . THR A 1 283 ? -22.661 -1.147 28.924 1.00 92.06 283 THR A C 1
ATOM 2225 O O . THR A 1 283 ? -22.468 -0.111 29.565 1.00 92.06 283 THR A O 1
ATOM 2228 N N . PHE A 1 284 ? -22.817 -2.314 29.529 1.00 91.75 284 PHE A N 1
ATOM 2229 C CA . PHE A 1 284 ? -22.748 -2.476 30.969 1.00 91.75 284 PHE A CA 1
ATOM 2230 C C . PHE A 1 284 ? -21.972 -3.729 31.355 1.00 91.75 284 PHE A C 1
ATOM 2232 O O . PHE A 1 284 ? -22.036 -4.764 30.694 1.00 91.75 284 PHE A O 1
ATOM 2239 N N . LEU A 1 285 ? -21.247 -3.628 32.465 1.00 88.81 285 LEU A N 1
ATOM 2240 C CA . LEU A 1 285 ? -20.608 -4.750 33.131 1.00 88.81 285 LEU A CA 1
ATOM 2241 C C . LEU A 1 285 ? -21.551 -5.202 34.238 1.00 88.81 285 LEU A C 1
ATOM 2243 O O . LEU A 1 285 ? -21.856 -4.433 35.150 1.00 88.81 285 LEU A O 1
ATOM 2247 N N . ARG A 1 286 ? -22.019 -6.444 34.155 1.00 89.75 286 ARG A N 1
ATOM 2248 C CA . ARG A 1 286 ? -22.801 -7.071 35.219 1.00 89.75 286 ARG A CA 1
ATOM 2249 C C . ARG A 1 286 ? -21.876 -7.930 36.062 1.00 89.75 286 ARG A C 1
ATOM 2251 O O . ARG A 1 286 ? -21.300 -8.886 35.544 1.00 89.75 286 ARG A O 1
ATOM 2258 N N . VAL A 1 287 ? -21.774 -7.608 37.347 1.00 87.75 287 VAL A N 1
ATOM 2259 C CA . VAL A 1 287 ? -21.025 -8.420 38.307 1.00 87.75 287 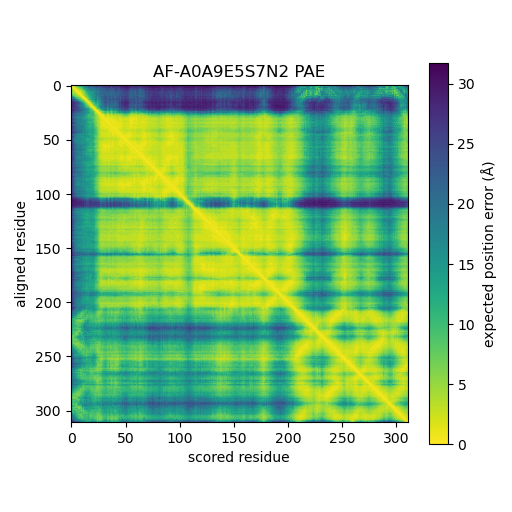VAL A CA 1
ATOM 2260 C C . VAL A 1 287 ? -21.982 -9.036 39.301 1.00 87.75 287 VAL A C 1
ATOM 2262 O O . VAL A 1 287 ? -22.668 -8.331 40.038 1.00 87.75 287 VAL A O 1
ATOM 2265 N N . ASN A 1 288 ? -22.001 -10.360 39.329 1.00 88.75 288 ASN A N 1
ATOM 2266 C CA . ASN A 1 288 ? -22.795 -11.130 40.266 1.00 88.75 288 ASN A CA 1
ATOM 2267 C C . ASN A 1 288 ? -22.008 -11.360 41.558 1.00 88.75 288 ASN A C 1
ATOM 2269 O O . ASN A 1 288 ? -20.802 -11.599 41.544 1.00 88.75 288 ASN A O 1
ATOM 2273 N N . ARG A 1 289 ? -22.709 -11.381 42.690 1.00 83.88 289 ARG A N 1
ATOM 2274 C CA . ARG A 1 289 ? -22.141 -11.625 44.025 1.00 83.88 289 ARG A CA 1
ATOM 2275 C C . ARG A 1 289 ? -21.408 -12.968 44.135 1.00 83.88 289 ARG A C 1
ATOM 2277 O O . ARG A 1 289 ? -20.525 -13.117 44.973 1.00 83.88 289 ARG A O 1
ATOM 2284 N N . ASN A 1 290 ? -21.754 -13.947 43.302 1.00 86.56 290 ASN A N 1
ATOM 2285 C CA . ASN A 1 290 ? -21.092 -15.253 43.256 1.00 86.56 290 ASN A CA 1
ATOM 2286 C C . ASN A 1 290 ? -19.744 -15.250 42.506 1.00 86.56 290 ASN A C 1
ATOM 2288 O O . ASN A 1 290 ? -19.050 -16.261 42.542 1.00 86.56 290 ASN A O 1
ATOM 2292 N N . GLN A 1 291 ? -19.379 -14.150 41.838 1.00 82.88 291 GLN A N 1
ATOM 2293 C CA . GLN A 1 291 ? -18.096 -13.978 41.140 1.00 82.88 291 GLN A CA 1
ATOM 2294 C C . GLN A 1 291 ? -17.008 -13.375 42.041 1.00 82.88 291 GLN A C 1
ATOM 2296 O O . GLN A 1 291 ? -15.884 -13.175 41.589 1.00 82.88 291 GLN A O 1
ATOM 2301 N N . LEU A 1 292 ? -17.347 -13.063 43.293 1.00 81.75 292 LEU A N 1
ATOM 2302 C CA . LEU A 1 292 ? -16.423 -12.523 44.282 1.00 81.75 292 LEU A CA 1
ATOM 2303 C C . LEU A 1 292 ? -15.572 -13.639 44.893 1.00 81.75 292 LEU A C 1
ATOM 2305 O O . LEU A 1 292 ? -16.046 -14.764 45.068 1.00 81.75 292 LEU A O 1
ATOM 2309 N N . ASP A 1 293 ? -14.348 -13.298 45.272 1.00 80.56 293 ASP A N 1
ATOM 2310 C CA . ASP A 1 293 ? -13.445 -14.181 46.000 1.00 80.56 293 ASP A CA 1
ATOM 2311 C C . ASP A 1 293 ? -13.891 -14.426 47.460 1.00 80.56 293 ASP A C 1
ATOM 2313 O O . ASP A 1 293 ? -14.966 -14.007 47.919 1.00 80.56 293 ASP A O 1
ATOM 2317 N N . GLU A 1 294 ? -13.068 -15.171 48.200 1.00 77.56 294 GLU A N 1
ATOM 2318 C CA . GLU A 1 294 ? -13.313 -15.504 49.607 1.00 77.56 294 GLU A CA 1
ATOM 2319 C C . GLU A 1 294 ? -13.414 -14.248 50.490 1.00 77.56 294 GLU A C 1
ATOM 2321 O O . GLU A 1 294 ? -14.262 -14.207 51.388 1.00 77.56 294 GLU A O 1
ATOM 2326 N N . ASP A 1 295 ? -12.665 -13.196 50.146 1.00 80.81 295 ASP A N 1
ATOM 2327 C CA . ASP A 1 295 ? -12.648 -11.890 50.815 1.00 80.81 295 ASP A CA 1
ATOM 2328 C C . ASP A 1 295 ? -13.796 -10.965 50.373 1.00 80.81 295 ASP A C 1
ATOM 2330 O O . ASP A 1 295 ? -13.911 -9.827 50.834 1.00 80.81 295 ASP A O 1
ATOM 2334 N N . LYS A 1 296 ? -14.709 -11.464 49.529 1.00 81.19 296 LYS A N 1
ATOM 2335 C CA . LYS A 1 296 ? -15.844 -10.712 48.969 1.00 81.19 296 LYS A CA 1
ATOM 2336 C C . LYS A 1 296 ? -15.402 -9.521 48.129 1.00 81.19 296 LYS A C 1
ATOM 2338 O O . LYS A 1 296 ? -16.090 -8.497 48.098 1.00 81.19 296 LYS A O 1
ATOM 2343 N N . THR A 1 297 ? -14.299 -9.687 47.410 1.00 78.38 297 THR A N 1
ATOM 2344 C CA . THR A 1 297 ? -13.804 -8.723 46.438 1.00 78.38 297 THR A CA 1
ATOM 2345 C C . THR A 1 297 ? -13.690 -9.329 45.048 1.00 78.38 297 THR A C 1
ATOM 2347 O O . THR A 1 297 ? -13.717 -10.543 44.861 1.00 78.38 297 THR A O 1
ATOM 2350 N N . ALA A 1 298 ? -13.637 -8.473 44.035 1.00 80.44 298 ALA A N 1
ATOM 2351 C CA . ALA A 1 298 ? -13.215 -8.881 42.705 1.00 80.44 298 ALA A CA 1
ATOM 2352 C C . ALA A 1 298 ? -12.499 -7.723 42.014 1.00 80.44 298 ALA A C 1
ATOM 2354 O O . ALA A 1 298 ? -12.876 -6.557 42.165 1.00 80.44 298 ALA A O 1
ATOM 2355 N N . ALA A 1 299 ? -11.478 -8.063 41.231 1.00 79.50 299 ALA A N 1
ATOM 2356 C CA . ALA A 1 299 ? -10.837 -7.148 40.302 1.00 79.50 299 ALA A CA 1
ATOM 2357 C C . ALA A 1 299 ? -11.267 -7.517 38.883 1.00 79.50 299 ALA A C 1
ATOM 2359 O O . ALA A 1 299 ? -11.041 -8.643 38.439 1.00 79.50 299 ALA A O 1
ATOM 2360 N N . ILE A 1 300 ? -11.890 -6.577 38.175 1.00 81.44 300 ILE A N 1
ATOM 2361 C CA . ILE A 1 300 ? -12.324 -6.789 36.792 1.00 81.44 300 ILE A CA 1
ATOM 2362 C C . ILE A 1 300 ? -11.552 -5.846 35.885 1.00 81.44 300 ILE A C 1
ATOM 2364 O O . ILE A 1 300 ? -11.502 -4.638 36.117 1.00 81.44 300 ILE A O 1
ATOM 2368 N N . VAL A 1 301 ? -10.944 -6.412 34.847 1.00 78.31 301 VAL A N 1
ATOM 2369 C CA . VAL A 1 301 ? -10.235 -5.653 33.819 1.00 78.31 301 VAL A CA 1
ATOM 2370 C C . VAL A 1 301 ? -11.201 -5.370 32.677 1.00 78.31 301 VAL A C 1
ATOM 2372 O O . VAL A 1 301 ? -11.795 -6.295 32.124 1.00 78.31 301 VAL A O 1
ATOM 2375 N N . LEU A 1 302 ? -11.351 -4.093 32.328 1.00 78.75 302 LEU A N 1
ATOM 2376 C CA . LEU A 1 302 ? -12.046 -3.668 31.119 1.00 78.75 302 LEU A CA 1
ATOM 2377 C C . LEU A 1 302 ? -11.022 -3.134 30.117 1.00 78.75 302 LEU A C 1
ATOM 2379 O O . LEU A 1 302 ? -10.249 -2.221 30.418 1.00 78.75 302 LEU A O 1
ATOM 2383 N N . GLU A 1 303 ? -11.046 -3.699 28.914 1.00 78.38 303 GLU A N 1
ATOM 2384 C CA . GLU A 1 303 ? -10.178 -3.305 27.808 1.00 78.38 303 GLU A CA 1
ATOM 2385 C C . GLU A 1 303 ? -11.022 -2.717 26.677 1.00 78.38 303 GLU A C 1
ATOM 2387 O O . GLU A 1 303 ? -12.012 -3.312 26.250 1.00 78.38 303 GLU A O 1
ATOM 2392 N N . SER A 1 304 ? -10.612 -1.552 26.176 1.00 79.06 304 SER A N 1
ATOM 2393 C CA . SER A 1 304 ? -11.189 -0.937 24.979 1.00 79.06 304 SER A CA 1
ATOM 2394 C C . SER A 1 304 ? -10.202 -1.047 23.829 1.00 79.06 304 SER A C 1
ATOM 2396 O O . SER A 1 304 ? -8.998 -0.831 23.997 1.00 79.06 304 SER A O 1
ATOM 2398 N N . GLN A 1 305 ? -10.715 -1.370 22.647 1.00 80.19 305 GLN A N 1
ATOM 2399 C CA . GLN A 1 305 ? -9.939 -1.400 21.419 1.00 80.19 305 GLN A CA 1
ATOM 2400 C C . GLN A 1 305 ? -10.603 -0.517 20.370 1.00 80.19 305 GLN A C 1
ATOM 2402 O O . GLN A 1 305 ? -11.823 -0.490 20.224 1.00 80.19 305 GLN A O 1
ATOM 2407 N N . ALA A 1 306 ? -9.782 0.184 19.601 1.00 79.62 306 ALA A N 1
ATOM 2408 C CA . ALA A 1 306 ? -10.191 0.915 18.416 1.00 79.62 306 ALA A CA 1
ATOM 2409 C C . ALA A 1 306 ? -9.503 0.282 17.219 1.00 79.62 306 ALA A C 1
ATOM 2411 O O . ALA A 1 306 ? -8.372 -0.181 17.320 1.00 79.62 306 ALA A O 1
ATOM 2412 N N . TRP A 1 307 ? -10.170 0.254 16.080 1.00 72.44 307 TRP A N 1
ATOM 2413 C CA . TRP A 1 307 ? -9.625 -0.396 14.904 1.00 72.44 307 TRP A CA 1
ATOM 2414 C C . TRP A 1 307 ? -9.977 0.392 13.657 1.00 72.44 307 TRP A C 1
ATOM 2416 O O . TRP A 1 307 ? -11.022 1.036 13.551 1.00 72.44 307 TRP A O 1
ATOM 2426 N N . VAL A 1 308 ? -9.069 0.320 12.696 1.00 70.88 308 VAL A N 1
ATOM 2427 C CA . VAL A 1 308 ? -9.258 0.834 11.352 1.00 70.88 308 VAL A CA 1
ATOM 2428 C C . VAL A 1 308 ? -8.840 -0.258 10.401 1.00 70.88 308 VAL A C 1
ATOM 2430 O O . VAL A 1 308 ? -7.774 -0.856 10.529 1.00 70.88 308 VAL A O 1
ATOM 2433 N N . VAL A 1 309 ? -9.715 -0.513 9.446 1.00 67.75 309 VAL A N 1
ATOM 2434 C CA . VAL A 1 309 ? -9.451 -1.391 8.333 1.00 67.75 309 VAL A CA 1
ATOM 2435 C C . VAL A 1 309 ? -9.415 -0.546 7.090 1.00 67.75 309 VAL A C 1
ATOM 2437 O O . VAL A 1 309 ? -10.377 0.112 6.675 1.00 67.75 309 VAL A O 1
ATOM 2440 N N . SER A 1 310 ? -8.244 -0.610 6.512 1.00 61.94 310 SER A N 1
ATOM 2441 C CA . SER A 1 310 ? -7.920 -0.020 5.259 1.00 61.94 310 SER A CA 1
ATOM 2442 C C . SER A 1 310 ? -8.482 -0.781 4.075 1.00 61.94 310 SER A C 1
ATOM 2444 O O . SER A 1 310 ? -8.734 -1.989 4.091 1.00 61.94 310 SER A O 1
ATOM 2446 N N . HIS A 1 311 ? -8.636 -0.016 3.017 1.00 53.91 311 HIS A N 1
ATOM 2447 C CA . HIS A 1 311 ? -8.387 -0.433 1.669 1.00 53.91 311 HIS A CA 1
ATOM 2448 C C . HIS A 1 311 ? -6.885 -0.671 1.491 1.00 53.91 311 HIS A C 1
ATOM 2450 O O . HIS A 1 311 ? -6.088 0.288 1.393 1.00 53.91 311 HIS A O 1
#

Radius of gyration: 27.21 Å; Cα contacts (8 Å, |Δi|>4): 680; chains: 1; bounding box: 62×37×83 Å

pLDDT: mean 81.63, std 14.68, range [34.03, 96.94]